Protein AF-0000000082935914 (afdb_homodimer)

InterPro domains:
  IPR006015 Universal stress protein A family [PR01438] (4-22)
  IPR006015 Universal stress protein A family [PR01438] (101-113)
  IPR006015 Universal stress protein A family [PR01438] (119-141)
  IPR006016 UspA [PF00582] (6-141)
  IPR014729 Rossmann-like alpha/beta/alpha sandwich fold [G3DSA:3.40.50.620] (1-141)

Radius of gyration: 20.82 Å; Cα contacts (8 Å, |Δi|>4): 509; chains: 2; bounding box: 41×74×38 Å

Nearest PDB structures (foldseek):
  3s3t-assembly1_A  TM=9.034E-01  e=1.209E-12  Lactiplantibacillus plantarum
  1mjh-assembly1_B  TM=8.864E-01  e=4.187E-12  Methanocaldococcus jannaschii
  1mjh-assembly1_A  TM=9.252E-01  e=1.884E-11  Methanocaldococcus jannaschii
  4wny-assembly1_A-2  TM=8.099E-01  e=8.246E-09  Burkholderia pseudomallei 1710b
  3idf-assembly1_B  TM=8.193E-01  e=1.204E-07  Wolinella succinogenes

Structure (mmCIF, N/CA/C/O backbone):
data_AF-0000000082935914-model_v1
#
loop_
_entity.id
_entity.type
_entity.pdbx_description
1 polymer 'Universal stress protein'
#
loop_
_atom_site.group_PDB
_atom_site.id
_atom_site.type_symbol
_atom_site.label_atom_id
_atom_site.label_alt_id
_atom_site.label_comp_id
_atom_site.label_asym_id
_atom_site.label_entity_id
_atom_site.label_seq_id
_atom_site.pdbx_PDB_ins_code
_atom_site.Cartn_x
_atom_site.Cartn_y
_atom_site.Cartn_z
_atom_site.occupancy
_atom_site.B_iso_or_equiv
_atom_site.auth_seq_id
_atom_site.auth_comp_id
_atom_site.auth_asym_id
_atom_site.auth_atom_id
_atom_site.pdbx_PDB_model_num
ATOM 1 N N . MET A 1 1 ? -11.203 9.64 -7.653 1 48.97 1 MET A N 1
ATOM 2 C CA . MET A 1 1 ? -10.568 8.329 -7.745 1 48.97 1 MET A CA 1
ATOM 3 C C . MET A 1 1 ? -11.595 7.214 -7.578 1 48.97 1 MET A C 1
ATOM 5 O O . MET A 1 1 ? -12.537 7.344 -6.794 1 48.97 1 MET A O 1
ATOM 9 N N . GLU A 1 2 ? -11.653 6.439 -8.636 1 62.01 2 GLU A N 1
ATOM 10 C CA . GLU A 1 2 ? -12.646 5.369 -8.646 1 62.01 2 GLU A CA 1
ATOM 11 C C . GLU A 1 2 ? -12.293 4.278 -7.64 1 62.01 2 GLU A C 1
ATOM 13 O O . GLU A 1 2 ? -11.135 4.151 -7.234 1 62.01 2 GLU A O 1
ATOM 18 N N . LYS A 1 3 ? -13.169 3.705 -6.924 1 70.26 3 LYS A N 1
ATOM 19 C CA . LYS A 1 3 ? -13.052 2.53 -6.067 1 70.26 3 LYS A CA 1
ATOM 20 C C . LYS A 1 3 ? -12.232 1.435 -6.743 1 70.26 3 LYS A C 1
ATOM 22 O O . LYS A 1 3 ? -12.318 1.248 -7.958 1 70.26 3 LYS A O 1
ATOM 27 N N . PRO A 1 4 ? -11.268 0.867 -5.908 1 72.62 4 PRO A N 1
ATOM 28 C CA . PRO A 1 4 ? -10.6 -0.267 -6.549 1 72.62 4 PRO A CA 1
ATOM 29 C C . PRO A 1 4 ? -11.582 -1.245 -7.19 1 72.62 4 PRO A C 1
ATOM 31 O O . PRO A 1 4 ? -12.53 -1.691 -6.537 1 72.62 4 PRO A O 1
ATOM 34 N N . SER A 1 5 ? -11.438 -1.474 -8.425 1 88.74 5 SER A N 1
ATOM 35 C CA . SER A 1 5 ? -12.374 -2.31 -9.17 1 88.74 5 SER A CA 1
ATOM 36 C C . SER A 1 5 ? -11.714 -3.608 -9.626 1 88.74 5 SER A C 1
ATOM 38 O O . SER A 1 5 ? -12.4 -4.593 -9.907 1 88.74 5 SER A O 1
ATOM 40 N N . LYS A 1 6 ? -10.455 -3.695 -9.722 1 96.73 6 LYS A N 1
ATOM 41 C CA . LYS A 1 6 ? -9.714 -4.895 -10.099 1 96.73 6 LYS A CA 1
ATOM 42 C C . LYS A 1 6 ? -8.431 -5.028 -9.284 1 96.73 6 LYS A C 1
ATOM 44 O O . LYS A 1 6 ? -7.503 -4.234 -9.444 1 96.73 6 LYS A O 1
ATOM 49 N N . ILE A 1 7 ? -8.347 -6.05 -8.458 1 97.48 7 ILE A N 1
ATOM 50 C CA . ILE A 1 7 ? -7.275 -6.204 -7.481 1 97.48 7 ILE A CA 1
ATOM 51 C C . ILE A 1 7 ? -6.481 -7.473 -7.782 1 97.48 7 ILE A C 1
ATOM 53 O O . ILE A 1 7 ? -7.061 -8.525 -8.06 1 97.48 7 ILE A O 1
ATOM 57 N N . LEU A 1 8 ? -5.19 -7.351 -7.807 1 98.47 8 LEU A N 1
ATOM 58 C CA . LEU A 1 8 ? -4.286 -8.483 -7.98 1 98.47 8 LEU A CA 1
ATOM 59 C C . LEU A 1 8 ? -3.531 -8.778 -6.689 1 98.47 8 LEU A C 1
ATOM 61 O O . LEU A 1 8 ? -2.926 -7.88 -6.099 1 98.47 8 LEU A O 1
ATOM 65 N N . VAL A 1 9 ? -3.53 -9.986 -6.285 1 98.11 9 VAL A N 1
ATOM 66 C CA . VAL A 1 9 ? -2.774 -10.418 -5.114 1 98.11 9 VAL A CA 1
ATOM 67 C C . VAL A 1 9 ? -1.728 -11.452 -5.527 1 98.11 9 VAL A C 1
ATOM 69 O O . VAL A 1 9 ? -2.029 -12.382 -6.278 1 98.11 9 VAL A O 1
ATOM 72 N N . ALA A 1 10 ? -0.525 -11.217 -5.052 1 97.09 10 ALA A N 1
ATOM 73 C CA . ALA A 1 10 ? 0.515 -12.232 -5.198 1 97.09 10 ALA A CA 1
ATOM 74 C C . ALA A 1 10 ? 0.523 -13.185 -4.007 1 97.09 10 ALA A C 1
ATOM 76 O O . ALA A 1 10 ? 0.578 -12.749 -2.855 1 97.09 10 ALA A O 1
ATOM 77 N N . TYR A 1 11 ? 0.429 -14.444 -4.291 1 95.68 11 TYR A N 1
ATOM 78 C CA . TYR A 1 11 ? 0.278 -15.46 -3.256 1 95.68 11 TYR A CA 1
ATOM 79 C C . TYR A 1 11 ? 1.339 -16.545 -3.397 1 95.68 11 TYR A C 1
ATOM 81 O O . TYR A 1 11 ? 1.487 -17.141 -4.467 1 95.68 11 TYR A O 1
ATOM 89 N N . ASP A 1 12 ? 2.064 -16.829 -2.326 1 91.42 12 ASP A N 1
ATOM 90 C CA . ASP A 1 12 ? 3.104 -17.85 -2.405 1 91.42 12 ASP A CA 1
ATOM 91 C C . ASP A 1 12 ? 2.952 -18.878 -1.286 1 91.42 12 ASP A C 1
ATOM 93 O O . ASP A 1 12 ? 3.862 -19.67 -1.036 1 91.42 12 ASP A O 1
ATOM 97 N N . GLY A 1 13 ? 1.845 -18.789 -0.528 1 92 13 GLY A N 1
ATOM 98 C CA . GLY A 1 13 ? 1.584 -19.751 0.532 1 92 13 GLY A CA 1
ATOM 99 C C . GLY A 1 13 ? 2.143 -19.323 1.876 1 92 13 GLY A C 1
ATOM 100 O O . GLY A 1 13 ? 1.888 -19.97 2.894 1 92 13 GLY A O 1
ATOM 101 N N . SER A 1 14 ? 2.984 -18.266 1.914 1 91.39 14 SER A N 1
ATOM 102 C CA . SER A 1 14 ? 3.519 -17.759 3.174 1 91.39 14 SER A CA 1
ATOM 103 C C . SER A 1 14 ? 2.426 -17.111 4.017 1 91.39 14 SER A C 1
ATOM 105 O O . SER A 1 14 ? 1.349 -16.793 3.509 1 91.39 14 SER A O 1
ATOM 107 N N . GLU A 1 15 ? 2.657 -16.901 5.256 1 92.26 15 GLU A N 1
ATOM 108 C CA . GLU A 1 15 ? 1.711 -16.273 6.173 1 92.26 15 GLU A CA 1
ATOM 109 C C . GLU A 1 15 ? 1.358 -14.859 5.719 1 92.26 15 GLU A C 1
ATOM 111 O O . GLU A 1 15 ? 0.194 -14.456 5.776 1 92.26 15 GLU A O 1
ATOM 116 N N . LEU A 1 16 ? 2.327 -14.16 5.223 1 94.15 16 LEU A N 1
ATOM 117 C CA . LEU A 1 16 ? 2.069 -12.781 4.823 1 94.15 16 LEU A CA 1
ATOM 118 C C . LEU A 1 16 ? 1.289 -12.732 3.513 1 94.15 16 LEU A C 1
ATOM 120 O O . LEU A 1 16 ? 0.495 -11.815 3.293 1 94.15 16 LEU A O 1
ATOM 124 N N . SER A 1 17 ? 1.534 -13.721 2.619 1 95.01 17 SER A N 1
ATOM 125 C CA . SER A 1 17 ? 0.719 -13.747 1.409 1 95.01 17 SER A CA 1
ATOM 126 C C . SER A 1 17 ? -0.723 -14.13 1.721 1 95.01 17 SER A C 1
ATOM 128 O O . SER A 1 17 ? -1.652 -13.662 1.059 1 95.01 17 SER A O 1
ATOM 130 N N . LYS A 1 18 ? -0.903 -14.959 2.769 1 95.08 18 LYS A N 1
ATOM 131 C CA . LYS A 1 18 ? -2.253 -15.282 3.222 1 95.08 18 LYS A CA 1
ATOM 132 C C . LYS A 1 18 ? -2.958 -14.048 3.776 1 95.08 18 LYS A C 1
ATOM 134 O O . LYS A 1 18 ? -4.125 -13.801 3.465 1 95.08 18 LYS A O 1
ATOM 139 N N . LYS A 1 19 ? -2.262 -13.315 4.559 1 94.92 19 LYS A N 1
ATOM 140 C CA . LYS A 1 19 ? -2.808 -12.066 5.081 1 94.92 19 LYS A CA 1
ATOM 141 C C . LYS A 1 19 ? -3.144 -11.097 3.951 1 94.92 19 LYS A C 1
ATOM 143 O O . LYS A 1 19 ? -4.159 -10.4 4.005 1 94.92 19 LYS A O 1
ATOM 148 N N . ALA A 1 20 ? -2.266 -11.059 2.954 1 96.39 20 ALA A N 1
ATOM 149 C CA . ALA A 1 20 ? -2.499 -10.204 1.793 1 96.39 20 ALA A CA 1
ATOM 150 C C . ALA A 1 20 ? -3.785 -10.598 1.072 1 96.39 20 ALA A C 1
ATOM 152 O O . ALA A 1 20 ? -4.577 -9.735 0.686 1 96.39 20 ALA A O 1
ATOM 153 N N . LEU A 1 21 ? -3.988 -11.851 0.911 1 96.47 21 LEU A N 1
ATOM 154 C CA . LEU A 1 21 ? -5.203 -12.334 0.263 1 96.47 21 LEU A CA 1
ATOM 155 C C . LEU A 1 21 ? -6.436 -11.986 1.091 1 96.47 21 LEU A C 1
ATOM 157 O O . LEU A 1 21 ? -7.458 -11.566 0.543 1 96.47 21 LEU A O 1
ATOM 161 N N . GLU A 1 22 ? -6.34 -12.137 2.358 1 94.55 22 GLU A N 1
ATOM 162 C CA . GLU A 1 22 ? -7.454 -11.77 3.228 1 94.55 22 GLU A CA 1
ATOM 163 C C . GLU A 1 22 ? -7.781 -10.284 3.11 1 94.55 22 GLU A C 1
ATOM 165 O O . GLU A 1 22 ? -8.952 -9.903 3.057 1 94.55 22 GLU A O 1
ATOM 170 N N . TYR A 1 23 ? -6.78 -9.485 3.061 1 92.88 23 TYR A N 1
ATOM 171 C CA . TYR A 1 23 ? -6.984 -8.05 2.898 1 92.88 23 TYR A CA 1
ATOM 172 C C . TYR A 1 23 ? -7.66 -7.743 1.568 1 92.88 23 TYR A C 1
ATOM 174 O O . TYR A 1 23 ? -8.578 -6.922 1.506 1 92.88 23 TYR A O 1
ATOM 182 N N . ALA A 1 24 ? -7.179 -8.381 0.538 1 94.49 24 ALA A N 1
ATOM 183 C CA . ALA A 1 24 ? -7.745 -8.173 -0.792 1 94.49 24 ALA A CA 1
ATOM 184 C C . ALA A 1 24 ? -9.219 -8.565 -0.828 1 94.49 24 ALA A C 1
ATOM 186 O O . ALA A 1 24 ? -10.033 -7.889 -1.462 1 94.49 24 ALA A O 1
ATOM 187 N N . LYS A 1 25 ? -9.55 -9.647 -0.14 1 93.38 25 LYS A N 1
ATOM 188 C CA . LYS A 1 25 ? -10.943 -10.072 -0.044 1 93.38 25 LYS A CA 1
ATOM 189 C C . LYS A 1 25 ? -11.809 -8.984 0.583 1 93.38 25 LYS A C 1
ATOM 191 O O . LYS A 1 25 ? -12.934 -8.745 0.14 1 93.38 25 LYS A O 1
ATOM 196 N N . PHE A 1 26 ? -11.31 -8.404 1.548 1 88.05 26 PHE A N 1
ATOM 197 C CA . PHE A 1 26 ? -12.017 -7.308 2.199 1 88.05 26 PHE A CA 1
ATOM 198 C C . PHE A 1 26 ? -12.222 -6.146 1.235 1 88.05 26 PHE A C 1
ATOM 200 O O . PHE A 1 26 ? -13.317 -5.584 1.156 1 88.05 26 PHE A O 1
ATOM 207 N N . LEU A 1 27 ? -11.208 -5.795 0.482 1 89.9 27 LEU A N 1
ATOM 208 C CA . LEU A 1 27 ? -11.258 -4.651 -0.422 1 89.9 27 LEU A CA 1
ATOM 209 C C . LEU A 1 27 ? -12.345 -4.837 -1.474 1 89.9 27 LEU A C 1
ATOM 211 O O . LEU A 1 27 ? -12.976 -3.866 -1.899 1 89.9 27 LEU A O 1
ATOM 215 N N . VAL A 1 28 ? -12.631 -6.041 -1.812 1 91.05 28 VAL A N 1
ATOM 216 C CA . VAL A 1 28 ? -13.574 -6.26 -2.904 1 91.05 28 VAL A CA 1
ATOM 217 C C . VAL A 1 28 ? -14.965 -6.538 -2.338 1 91.05 28 VAL A C 1
ATOM 219 O O . VAL A 1 28 ? -15.963 -6.455 -3.059 1 91.05 28 VAL A O 1
ATOM 222 N N . SER A 1 29 ? -15.044 -6.925 -1.091 1 85.42 29 SER A N 1
ATOM 223 C CA . SER A 1 29 ? -16.272 -7.45 -0.503 1 85.42 29 SER A CA 1
ATOM 224 C C . SER A 1 29 ? -17.413 -6.444 -0.616 1 85.42 29 SER A C 1
ATOM 226 O O . SER A 1 29 ? -18.578 -6.829 -0.731 1 85.42 29 SER A O 1
ATOM 228 N N . ASP A 1 30 ? -17.164 -5.208 -0.626 1 76.91 30 ASP A N 1
ATOM 229 C CA . ASP A 1 30 ? -18.256 -4.24 -0.587 1 76.91 30 ASP A CA 1
ATOM 230 C C . ASP A 1 30 ? -18.538 -3.674 -1.977 1 76.91 30 ASP A C 1
ATOM 232 O O . ASP A 1 30 ? -19.374 -2.781 -2.131 1 76.91 30 ASP A O 1
ATOM 236 N N . HIS A 1 31 ? -17.787 -4.109 -2.896 1 83.85 31 HIS A N 1
ATOM 237 C CA . HIS A 1 31 ? -17.995 -3.71 -4.284 1 83.85 31 HIS A CA 1
ATOM 238 C C . HIS A 1 31 ? -18.275 -4.92 -5.169 1 83.85 31 HIS A C 1
ATOM 240 O O . HIS A 1 31 ? -17.346 -5.544 -5.685 1 83.85 31 HIS A O 1
ATOM 246 N N . GLU A 1 32 ? -19.449 -5.166 -5.431 1 82.51 32 GLU A N 1
ATOM 247 C CA . GLU A 1 32 ? -19.912 -6.397 -6.065 1 82.51 32 GLU A CA 1
ATOM 248 C C . GLU A 1 32 ? -19.264 -6.593 -7.432 1 82.51 32 GLU A C 1
ATOM 250 O O . GLU A 1 32 ? -19.048 -7.726 -7.867 1 82.51 32 GLU A O 1
ATOM 255 N N . GLN A 1 33 ? -18.966 -5.515 -8.045 1 90.17 33 GLN A N 1
ATOM 256 C CA . GLN A 1 33 ? -18.455 -5.649 -9.405 1 90.17 33 GLN A CA 1
ATOM 257 C C . GLN A 1 33 ? -16.93 -5.699 -9.417 1 90.17 33 GLN A C 1
ATOM 259 O O . GLN A 1 33 ? -16.319 -5.893 -10.47 1 90.17 33 GLN A O 1
ATOM 264 N N . ALA A 1 34 ? -16.369 -5.593 -8.267 1 93.64 34 ALA A N 1
ATOM 265 C CA . ALA A 1 34 ? -14.911 -5.641 -8.201 1 93.64 34 ALA A CA 1
ATOM 266 C C . ALA A 1 34 ? -14.396 -7.05 -8.479 1 93.64 34 ALA A C 1
ATOM 268 O O . ALA A 1 34 ? -15.061 -8.037 -8.155 1 93.64 34 ALA A O 1
ATOM 269 N N . GLU A 1 35 ? -13.244 -7.11 -9.139 1 97.17 35 GLU A N 1
ATOM 270 C CA . GLU A 1 35 ? -12.621 -8.38 -9.5 1 97.17 35 GLU A CA 1
ATOM 271 C C . GLU A 1 35 ? -11.38 -8.646 -8.653 1 97.17 35 GLU A C 1
ATOM 273 O O . GLU A 1 35 ? -10.612 -7.727 -8.361 1 97.17 35 GLU A O 1
ATOM 278 N N . LEU A 1 36 ? -11.238 -9.901 -8.341 1 97.22 36 LEU A N 1
ATOM 279 C CA . LEU A 1 36 ? -10.07 -10.326 -7.578 1 97.22 36 LEU A CA 1
ATOM 280 C C . LEU A 1 36 ? -9.255 -11.353 -8.358 1 97.22 36 LEU A C 1
ATOM 282 O O . LEU A 1 36 ? -9.759 -12.428 -8.691 1 97.22 36 LEU A O 1
ATOM 286 N N . GLU A 1 37 ? -8.027 -10.948 -8.666 1 97.66 37 GLU A N 1
ATOM 287 C CA . GLU A 1 37 ? -7.055 -11.82 -9.318 1 97.66 37 GLU A CA 1
ATOM 288 C C . GLU A 1 37 ? -6.002 -12.311 -8.328 1 97.66 37 GLU A C 1
ATOM 290 O O . GLU A 1 37 ? -5.458 -11.523 -7.551 1 97.66 37 GLU A O 1
ATOM 295 N N . VAL A 1 38 ? -5.756 -13.614 -8.369 1 97.88 38 VAL A N 1
ATOM 296 C CA . VAL A 1 38 ? -4.69 -14.175 -7.545 1 97.88 38 VAL A CA 1
ATOM 297 C C . VAL A 1 38 ? -3.622 -14.801 -8.439 1 97.88 38 VAL A C 1
ATOM 299 O O . VAL A 1 38 ? -3.938 -15.559 -9.358 1 97.88 38 VAL A O 1
ATOM 302 N N . VAL A 1 39 ? -2.346 -14.448 -8.171 1 96.8 39 VAL A N 1
ATOM 303 C CA . VAL A 1 39 ? -1.284 -15.006 -9.002 1 96.8 39 VAL A CA 1
ATOM 304 C C . VAL A 1 39 ? -0.238 -15.682 -8.119 1 96.8 39 VAL A C 1
ATOM 306 O O . VAL A 1 39 ? 0.11 -15.168 -7.054 1 96.8 39 VAL A O 1
ATOM 309 N N . THR A 1 40 ? 0.17 -16.789 -8.508 1 94.65 40 THR A N 1
ATOM 310 C CA . THR A 1 40 ? 1.334 -17.489 -7.976 1 94.65 40 THR A CA 1
ATOM 311 C C . THR A 1 40 ? 2.396 -17.672 -9.056 1 94.65 40 THR A C 1
ATOM 313 O O . THR A 1 40 ? 2.083 -18.062 -10.183 1 94.65 40 THR A O 1
ATOM 316 N N . VAL A 1 41 ? 3.65 -17.326 -8.695 1 91.73 41 VAL A N 1
ATOM 317 C CA . VAL A 1 41 ? 4.735 -17.405 -9.668 1 91.73 41 VAL A CA 1
ATOM 318 C C . VAL A 1 41 ? 5.771 -18.427 -9.205 1 91.73 41 VAL A C 1
ATOM 320 O O . VAL A 1 41 ? 6.266 -18.352 -8.078 1 91.73 41 VAL A O 1
ATOM 323 N N . MET A 1 42 ? 6.063 -19.356 -9.973 1 86.07 42 MET A N 1
ATOM 324 C CA . MET A 1 42 ? 7.086 -20.363 -9.704 1 86.07 42 MET A CA 1
ATOM 325 C C . MET A 1 42 ? 8.397 -20.005 -10.394 1 86.07 42 MET A C 1
ATOM 327 O O . MET A 1 42 ? 8.405 -19.643 -11.572 1 86.07 42 MET A O 1
ATOM 331 N N . MET A 1 43 ? 9.458 -19.886 -9.534 1 76.99 43 MET A N 1
ATOM 332 C CA . MET A 1 43 ? 10.774 -19.614 -10.104 1 76.99 43 MET A CA 1
ATOM 333 C C . MET A 1 43 ? 11.467 -20.91 -10.514 1 76.99 43 MET A C 1
ATOM 335 O O . MET A 1 43 ? 11.526 -21.861 -9.732 1 76.99 43 MET A O 1
ATOM 339 N N . TYR A 1 44 ? 11.532 -21.284 -11.808 1 64.24 44 TYR A N 1
ATOM 340 C CA . TYR A 1 44 ? 12.268 -22.487 -12.179 1 64.24 44 TYR A CA 1
ATOM 341 C C . TYR A 1 44 ? 13.772 -22.253 -12.099 1 64.24 44 TYR A C 1
ATOM 343 O O . TYR A 1 44 ? 14.296 -21.326 -12.721 1 64.24 44 TYR A O 1
ATOM 351 N N . LEU A 1 45 ? 14.376 -22.589 -10.973 1 55.12 45 LEU A N 1
ATOM 352 C CA . LEU A 1 45 ? 15.834 -22.627 -11.016 1 55.12 45 LEU A CA 1
ATOM 353 C C . LEU A 1 45 ? 16.321 -23.599 -12.085 1 55.12 45 LEU A C 1
ATOM 355 O O . LEU A 1 45 ? 15.716 -24.653 -12.294 1 55.12 45 LEU A O 1
ATOM 359 N N . GLY A 1 46 ? 16.871 -23.166 -13.152 1 52.76 46 GLY A N 1
ATOM 360 C CA . GLY A 1 46 ? 17.562 -23.913 -14.191 1 52.76 46 GLY A CA 1
ATOM 361 C C . GLY A 1 46 ? 18.09 -25.252 -13.712 1 52.76 46 GLY A C 1
ATOM 362 O O . GLY A 1 46 ? 19.062 -25.308 -12.957 1 52.76 46 GLY A O 1
ATOM 363 N N . ALA A 1 47 ? 17.263 -26.188 -13.41 1 50.81 47 ALA A N 1
ATOM 364 C CA . ALA A 1 47 ? 17.904 -27.483 -13.198 1 50.81 47 ALA A CA 1
ATOM 365 C C . ALA A 1 47 ? 18.776 -27.865 -14.391 1 50.81 47 ALA A C 1
ATOM 367 O O . ALA A 1 47 ? 18.323 -27.824 -15.538 1 50.81 47 ALA A O 1
ATOM 368 N N . TYR A 1 48 ? 20.058 -27.678 -14.287 1 52.24 48 TYR A N 1
ATOM 369 C CA . TYR A 1 48 ? 21.06 -28.023 -15.289 1 52.24 48 TYR A CA 1
ATOM 370 C C . TYR A 1 48 ? 20.827 -29.428 -15.832 1 52.24 48 TYR A C 1
ATOM 372 O O . TYR A 1 48 ? 21.148 -29.714 -16.988 1 52.24 48 TYR A O 1
ATOM 380 N N . ASP A 1 49 ? 20.744 -30.578 -14.95 1 54.65 49 ASP A N 1
ATOM 381 C CA . ASP A 1 49 ? 20.804 -31.9 -15.565 1 54.65 49 ASP A CA 1
ATOM 382 C C . ASP A 1 49 ? 19.409 -32.506 -15.701 1 54.65 49 ASP A C 1
ATOM 384 O O . ASP A 1 49 ? 18.493 -32.143 -14.96 1 54.65 49 ASP A O 1
ATOM 388 N N . ALA A 1 50 ? 19.087 -33.251 -16.788 1 54.04 50 ALA A N 1
ATOM 389 C CA . ALA A 1 50 ? 17.852 -33.833 -17.306 1 54.04 50 ALA A CA 1
ATOM 390 C C . ALA A 1 50 ? 17.059 -34.516 -16.196 1 54.04 50 ALA A C 1
ATOM 392 O O . ALA A 1 50 ? 15.828 -34.436 -16.164 1 54.04 50 ALA A O 1
ATOM 393 N N . TYR A 1 51 ? 17.644 -35.399 -15.558 1 53.63 51 TYR A N 1
ATOM 394 C CA . TYR A 1 51 ? 17.009 -36.188 -14.508 1 53.63 51 TYR A CA 1
ATOM 395 C C . TYR A 1 51 ? 16.482 -35.29 -13.395 1 53.63 51 TYR A C 1
ATOM 397 O O . TYR A 1 51 ? 15.375 -35.498 -12.893 1 53.63 51 TYR A O 1
ATOM 405 N N . SER A 1 52 ? 17.219 -34.244 -13.093 1 58.92 52 SER A N 1
ATOM 406 C CA . SER A 1 52 ? 16.922 -33.313 -12.009 1 58.92 52 SER A CA 1
ATOM 407 C C . SER A 1 52 ? 15.745 -32.41 -12.364 1 58.92 52 SER A C 1
ATOM 409 O O . SER A 1 52 ? 14.967 -32.023 -11.489 1 58.92 52 SER A O 1
ATOM 411 N N . PHE A 1 53 ? 15.481 -32.558 -13.622 1 58.35 53 PHE A N 1
ATOM 412 C CA . PHE A 1 53 ? 14.43 -31.69 -14.14 1 58.35 53 PHE A CA 1
ATOM 413 C C . PHE A 1 53 ? 13.057 -32.319 -13.931 1 58.35 53 PHE A C 1
ATOM 415 O O . PHE A 1 53 ? 12.108 -31.635 -13.543 1 58.35 53 PHE A O 1
ATOM 422 N N . LYS A 1 54 ? 13.017 -33.686 -14.192 1 61.97 54 LYS A N 1
ATOM 423 C CA . LYS A 1 54 ? 11.715 -34.34 -14.088 1 61.97 54 LYS A CA 1
ATOM 424 C C . LYS A 1 54 ? 11.217 -34.348 -12.646 1 61.97 54 LYS A C 1
ATOM 426 O O . LYS A 1 54 ? 10.036 -34.107 -12.391 1 61.97 54 LYS A O 1
ATOM 431 N N . GLU A 1 55 ? 12.097 -34.757 -11.715 1 62.31 55 GLU A N 1
ATOM 432 C CA . GLU A 1 55 ? 11.717 -34.789 -10.306 1 62.31 55 GLU A CA 1
ATOM 433 C C . GLU A 1 55 ? 11.381 -33.391 -9.793 1 62.31 55 GLU A C 1
ATOM 435 O O . GLU A 1 55 ? 10.458 -33.223 -8.993 1 62.31 55 GLU A O 1
ATOM 440 N N . LEU A 1 56 ? 12.062 -32.483 -10.297 1 61.9 56 LEU A N 1
ATOM 441 C CA . LEU A 1 56 ? 11.822 -31.102 -9.894 1 61.9 56 LEU A CA 1
ATOM 442 C C . LEU A 1 56 ? 10.485 -30.603 -10.432 1 61.9 56 LEU A C 1
ATOM 444 O O . LEU A 1 56 ? 9.75 -29.905 -9.73 1 61.9 56 LEU A O 1
ATOM 448 N N . ARG A 1 57 ? 10.271 -31.102 -11.563 1 63.35 57 ARG A N 1
ATOM 449 C CA . ARG A 1 57 ? 9.013 -30.676 -12.168 1 63.35 57 ARG A CA 1
ATOM 450 C C . ARG A 1 57 ? 7.82 -31.236 -11.402 1 63.35 57 ARG A C 1
ATOM 452 O O . ARG A 1 57 ? 6.817 -30.545 -11.213 1 63.35 57 ARG A O 1
ATOM 459 N N . LYS A 1 58 ? 8 -32.564 -11.118 1 66.23 58 LYS A N 1
ATOM 460 C CA . LYS A 1 58 ? 6.899 -33.182 -10.386 1 66.23 58 LYS A CA 1
ATOM 461 C C . LYS A 1 58 ? 6.683 -32.499 -9.038 1 66.23 58 LYS A C 1
ATOM 463 O O . LYS A 1 58 ? 5.543 -32.281 -8.623 1 66.23 58 LYS A O 1
ATOM 468 N N . THR A 1 59 ? 7.742 -32.236 -8.34 1 66.67 59 THR A N 1
ATOM 469 C CA . THR A 1 59 ? 7.655 -31.57 -7.045 1 66.67 59 THR A CA 1
ATOM 470 C C . THR A 1 59 ? 7.068 -30.17 -7.194 1 66.67 59 THR A C 1
ATOM 472 O O . THR A 1 59 ? 6.206 -29.766 -6.412 1 66.67 59 THR A O 1
ATOM 475 N N . VAL A 1 60 ? 7.452 -29.629 -8.224 1 67.51 60 VAL A N 1
ATOM 476 C CA . VAL A 1 60 ? 6.975 -28.276 -8.495 1 67.51 60 VAL A CA 1
ATOM 477 C C . VAL A 1 60 ? 5.488 -28.312 -8.841 1 67.51 60 VAL A C 1
ATOM 479 O O . VAL A 1 60 ? 4.715 -27.474 -8.371 1 67.51 60 VAL A O 1
ATOM 482 N N . GLU A 1 61 ? 5.187 -29.323 -9.557 1 70.16 61 GLU A N 1
ATOM 483 C CA . GLU A 1 61 ? 3.788 -29.454 -9.955 1 70.16 61 GLU A CA 1
ATOM 484 C C . GLU A 1 61 ? 2.895 -29.73 -8.749 1 70.16 61 GLU A C 1
ATOM 486 O O . GLU A 1 61 ? 1.794 -29.184 -8.647 1 70.16 61 GLU A O 1
ATOM 491 N N . SER A 1 62 ? 3.44 -30.656 -7.988 1 75.53 62 SER A N 1
ATOM 492 C CA . SER A 1 62 ? 2.656 -30.984 -6.802 1 75.53 62 SER A CA 1
ATOM 493 C C . SER A 1 62 ? 2.511 -29.775 -5.884 1 75.53 62 SER A C 1
ATOM 495 O O . SER A 1 62 ? 1.425 -29.512 -5.363 1 75.53 62 SER A O 1
ATOM 497 N N . GLU A 1 63 ? 3.511 -29.069 -5.672 1 76.39 63 GLU A N 1
ATOM 498 C CA . GLU A 1 63 ? 3.479 -27.892 -4.809 1 76.39 63 GLU A CA 1
ATOM 499 C C . GLU A 1 63 ? 2.573 -26.809 -5.387 1 76.39 63 GLU A C 1
ATOM 501 O O . GLU A 1 63 ? 1.821 -26.164 -4.653 1 76.39 63 GLU A O 1
ATOM 506 N N . THR A 1 64 ? 2.644 -26.797 -6.594 1 75.62 64 THR A N 1
ATOM 507 C CA . THR A 1 64 ? 1.827 -25.805 -7.284 1 75.62 64 THR A CA 1
ATOM 508 C C . THR A 1 64 ? 0.345 -26.148 -7.168 1 75.62 64 THR A C 1
ATOM 510 O O . THR A 1 64 ? -0.482 -25.271 -6.913 1 75.62 64 THR A O 1
ATOM 513 N N . SER A 1 65 ? 0.132 -27.429 -7.349 1 81.64 65 SER A N 1
ATOM 514 C CA . SER A 1 65 ? -1.258 -27.866 -7.264 1 81.64 65 SER A CA 1
ATOM 515 C C . SER A 1 65 ? -1.834 -27.61 -5.876 1 81.64 65 SER A C 1
ATOM 517 O O . SER A 1 65 ? -2.986 -27.192 -5.743 1 81.64 65 SER A O 1
ATOM 519 N N . LEU A 1 66 ? -1.056 -27.833 -4.901 1 86.45 66 LEU A N 1
ATOM 520 C CA . LEU A 1 66 ? -1.497 -27.614 -3.528 1 86.45 66 LEU A CA 1
ATOM 521 C C . LEU A 1 66 ? -1.77 -26.135 -3.275 1 86.45 66 LEU A C 1
ATOM 523 O O . LEU A 1 66 ? -2.751 -25.785 -2.614 1 86.45 66 LEU A O 1
ATOM 527 N N . LEU A 1 67 ? -0.98 -25.308 -3.81 1 88.46 67 LEU A N 1
ATOM 528 C CA . LEU A 1 67 ? -1.146 -23.87 -3.63 1 88.46 67 LEU A CA 1
ATOM 529 C C . LEU A 1 67 ? -2.413 -23.379 -4.323 1 88.46 67 LEU A C 1
ATOM 531 O O . LEU A 1 67 ? -3.151 -22.56 -3.77 1 88.46 67 LEU A O 1
ATOM 535 N N . VAL A 1 68 ? -2.638 -23.893 -5.42 1 87.67 68 VAL A N 1
ATOM 536 C CA . VAL A 1 68 ? -3.814 -23.506 -6.193 1 87.67 68 VAL A CA 1
ATOM 537 C C . VAL A 1 68 ? -5.081 -23.927 -5.452 1 87.67 68 VAL A C 1
ATOM 539 O O . VAL A 1 68 ? -6.039 -23.156 -5.361 1 87.67 68 VAL A O 1
ATOM 542 N N . GLU A 1 69 ? -5.069 -25.131 -4.962 1 91.15 69 GLU A N 1
ATOM 543 C CA . GLU A 1 69 ? -6.23 -25.619 -4.225 1 91.15 69 GLU A CA 1
ATOM 544 C C . GLU A 1 69 ? -6.47 -24.793 -2.964 1 91.15 69 GLU A C 1
ATOM 546 O O . GLU A 1 69 ? -7.616 -24.497 -2.618 1 91.15 69 GLU A O 1
ATOM 551 N N . GLU A 1 70 ? -5.43 -24.49 -2.337 1 94.59 70 GLU A N 1
ATOM 552 C CA . GLU A 1 70 ? -5.528 -23.647 -1.149 1 94.59 70 GLU A CA 1
ATOM 553 C C . GLU A 1 70 ? -6.176 -22.305 -1.477 1 94.59 70 GLU A C 1
ATOM 555 O O . GLU A 1 70 ? -7.079 -21.856 -0.769 1 94.59 70 GLU A O 1
ATOM 560 N N . VAL A 1 71 ? -5.752 -21.682 -2.542 1 95.23 71 VAL A N 1
ATOM 561 C CA . VAL A 1 71 ? -6.277 -20.385 -2.955 1 95.23 71 VAL A CA 1
ATOM 562 C C . VAL A 1 71 ? -7.755 -20.516 -3.316 1 95.23 71 VAL A C 1
ATOM 564 O O . VAL A 1 71 ? -8.574 -19.682 -2.922 1 95.23 71 VAL A O 1
ATOM 567 N N . LYS A 1 72 ? -8.076 -21.555 -4.04 1 94.47 72 LYS A N 1
ATOM 568 C CA . LYS A 1 72 ? -9.466 -21.773 -4.429 1 94.47 72 LYS A CA 1
ATOM 569 C C . LYS A 1 72 ? -10.364 -21.913 -3.204 1 94.47 72 LYS A C 1
ATOM 571 O O . LYS A 1 72 ? -11.466 -21.36 -3.169 1 94.47 72 LYS A O 1
ATOM 576 N N . ASP A 1 73 ? -9.874 -22.627 -2.277 1 95.29 73 ASP A N 1
ATOM 577 C CA . ASP A 1 73 ? -10.622 -22.796 -1.034 1 95.29 73 ASP A CA 1
ATOM 578 C C . ASP A 1 73 ? -10.83 -21.455 -0.333 1 95.29 73 ASP A C 1
ATOM 580 O O . ASP A 1 73 ? -11.93 -21.161 0.14 1 95.29 73 ASP A O 1
ATOM 584 N N . MET A 1 74 ? -9.83 -20.676 -0.313 1 95.03 74 MET A N 1
ATOM 585 C CA . MET A 1 74 ? -9.893 -19.378 0.354 1 95.03 74 MET A CA 1
ATOM 586 C C . MET A 1 74 ? -10.849 -18.439 -0.373 1 95.03 74 MET A C 1
ATOM 588 O O . MET A 1 74 ? -11.432 -17.543 0.241 1 95.03 74 MET A O 1
ATOM 592 N N . LEU A 1 75 ? -11.009 -18.66 -1.672 1 96.05 75 LEU A N 1
ATOM 593 C CA . LEU A 1 75 ? -11.828 -17.764 -2.483 1 96.05 75 LEU A CA 1
ATOM 594 C C . LEU A 1 75 ? -13.267 -18.261 -2.556 1 96.05 75 LEU A C 1
ATOM 596 O O . LEU A 1 75 ? -14.138 -17.577 -3.1 1 96.05 75 LEU A O 1
ATOM 600 N N . SER A 1 76 ? -13.512 -19.427 -2.018 1 94.51 76 SER A N 1
ATOM 601 C CA . SER A 1 76 ? -14.811 -20.078 -2.157 1 94.51 76 SER A CA 1
ATOM 602 C C . SER A 1 76 ? -15.925 -19.221 -1.564 1 94.51 76 SER A C 1
ATOM 604 O O . SER A 1 76 ? -17.075 -19.301 -2 1 94.51 76 SER A O 1
ATOM 606 N N . SER A 1 77 ? -15.61 -18.335 -0.644 1 90.56 77 SER A N 1
ATOM 607 C CA . SER A 1 77 ? -16.613 -17.524 0.039 1 90.56 77 SER A CA 1
ATOM 608 C C . SER A 1 77 ? -16.749 -16.151 -0.61 1 90.56 77 SER A C 1
ATOM 610 O O . SER A 1 77 ? -17.586 -15.344 -0.199 1 90.56 77 SER A O 1
ATOM 612 N N . VAL A 1 78 ? -15.92 -15.912 -1.595 1 93.5 78 VAL A N 1
ATOM 613 C CA . VAL A 1 78 ? -15.925 -14.606 -2.247 1 93.5 78 VAL A CA 1
ATOM 614 C C . VAL A 1 78 ? -16.961 -14.592 -3.369 1 93.5 78 VAL A C 1
ATOM 616 O O . VAL A 1 78 ? -16.94 -15.453 -4.252 1 93.5 78 VAL A O 1
ATOM 619 N N . GLN A 1 79 ? -17.828 -13.665 -3.377 1 93.44 79 GLN A N 1
ATOM 620 C CA . GLN A 1 79 ? -18.915 -13.579 -4.347 1 93.44 79 GLN A CA 1
ATOM 621 C C . GLN A 1 79 ? -18.476 -12.827 -5.6 1 93.44 79 GLN A C 1
ATOM 623 O O . GLN A 1 79 ? -19.101 -12.951 -6.655 1 93.44 79 GLN A O 1
ATOM 628 N N . ASN A 1 80 ? -17.454 -12.079 -5.465 1 95.24 80 ASN A N 1
ATOM 629 C CA . ASN A 1 80 ? -16.917 -11.321 -6.59 1 95.24 80 ASN A CA 1
ATOM 630 C C . ASN A 1 80 ? -16.324 -12.24 -7.654 1 95.24 80 ASN A C 1
ATOM 632 O O . ASN A 1 80 ? -15.972 -13.385 -7.365 1 95.24 80 ASN A O 1
ATOM 636 N N . PRO A 1 81 ? -16.282 -11.771 -8.936 1 96.09 81 PRO A N 1
ATOM 637 C CA . PRO A 1 81 ? -15.494 -12.523 -9.916 1 96.09 81 PRO A CA 1
ATOM 638 C C . PRO A 1 81 ? -14.045 -12.725 -9.478 1 96.09 81 PRO A C 1
ATOM 640 O O . PRO A 1 81 ? -13.379 -11.768 -9.075 1 96.09 81 PRO A O 1
ATOM 643 N N . THR A 1 82 ? -13.613 -13.979 -9.52 1 96.83 82 THR A N 1
ATOM 644 C CA . THR A 1 82 ? -12.252 -14.297 -9.101 1 96.83 82 THR A CA 1
ATOM 645 C C . THR A 1 82 ? -11.543 -15.138 -10.159 1 96.83 82 THR A C 1
ATOM 647 O O . THR A 1 82 ? -12.185 -15.896 -10.89 1 96.83 82 THR A O 1
ATOM 650 N N . SER A 1 83 ? -10.227 -14.953 -10.292 1 96.54 83 SER A N 1
ATOM 651 C CA . SER A 1 83 ? -9.379 -15.762 -11.161 1 96.54 83 SER A CA 1
ATOM 652 C C . SER A 1 83 ? -8.06 -16.109 -10.479 1 96.54 83 SER A C 1
ATOM 654 O O . SER A 1 83 ? -7.531 -15.315 -9.698 1 96.54 83 SER A O 1
ATOM 656 N N . VAL A 1 84 ? -7.61 -17.242 -10.79 1 96.42 84 VAL A N 1
ATOM 657 C CA . VAL A 1 84 ? -6.339 -17.718 -10.256 1 96.42 84 VAL A CA 1
ATOM 658 C C . VAL A 1 84 ? -5.361 -17.976 -11.4 1 96.42 84 VAL A C 1
ATOM 660 O O . VAL A 1 84 ? -5.703 -18.646 -12.377 1 96.42 84 VAL A O 1
ATOM 663 N N . HIS A 1 85 ? -4.169 -17.41 -11.254 1 95.09 85 HIS A N 1
ATOM 664 C CA . HIS A 1 85 ? -3.138 -17.528 -12.278 1 95.09 85 HIS A CA 1
ATOM 665 C C . HIS A 1 85 ? -1.892 -18.215 -11.73 1 95.09 85 HIS A C 1
ATOM 667 O O . HIS A 1 85 ? -1.429 -17.889 -10.634 1 95.09 85 HIS A O 1
ATOM 673 N N . MET A 1 86 ? -1.442 -19.132 -12.467 1 93.3 86 MET A N 1
ATOM 674 C CA . MET A 1 86 ? -0.155 -19.769 -12.205 1 93.3 86 MET A CA 1
ATOM 675 C C . MET A 1 86 ? 0.848 -19.446 -13.307 1 93.3 86 MET A C 1
ATOM 677 O O . MET A 1 86 ? 0.654 -19.832 -14.461 1 93.3 86 MET A O 1
ATOM 681 N N . LEU A 1 87 ? 1.901 -18.775 -12.943 1 92.48 87 LEU A N 1
ATOM 682 C CA . LEU A 1 87 ? 2.887 -18.337 -13.925 1 92.48 87 LEU A CA 1
ATOM 683 C C . LEU A 1 87 ? 4.281 -18.829 -13.551 1 92.48 87 LEU A C 1
ATOM 685 O O . LEU A 1 87 ? 4.5 -19.296 -12.431 1 92.48 87 LEU A O 1
ATOM 689 N N . GLU A 1 88 ? 5.204 -18.784 -14.508 1 90.07 88 GLU A N 1
ATOM 690 C CA . GLU A 1 88 ? 6.6 -19.159 -14.302 1 90.07 88 GLU A CA 1
ATOM 691 C C . GLU A 1 88 ? 7.539 -18.014 -14.672 1 90.07 88 GLU A C 1
ATOM 693 O O . GLU A 1 88 ? 7.302 -17.301 -15.649 1 90.07 88 GLU A O 1
ATOM 698 N N . GLY A 1 89 ? 8.63 -17.855 -13.866 1 91.65 89 GLY A N 1
ATOM 699 C CA . GLY A 1 89 ? 9.609 -16.821 -14.162 1 91.65 89 GLY A CA 1
ATOM 700 C C . GLY A 1 89 ? 9.934 -15.948 -12.965 1 91.65 89 GLY A C 1
ATOM 701 O O . GLY A 1 89 ? 9.822 -16.389 -11.819 1 91.65 89 GLY A O 1
ATOM 702 N N . ASP A 1 90 ? 10.453 -14.8 -13.206 1 93.03 90 ASP A N 1
ATOM 703 C CA . ASP A 1 90 ? 10.724 -13.823 -12.155 1 93.03 90 ASP A CA 1
ATOM 704 C C . ASP A 1 90 ? 9.426 -13.295 -11.549 1 93.03 90 ASP A C 1
ATOM 706 O O . ASP A 1 90 ? 8.589 -12.729 -12.255 1 93.03 90 ASP A O 1
ATOM 710 N N . PRO A 1 91 ? 9.266 -13.434 -10.353 1 94.13 91 PRO A N 1
ATOM 711 C CA . PRO A 1 91 ? 7.991 -13.064 -9.734 1 94.13 91 PRO A CA 1
ATOM 712 C C . PRO A 1 91 ? 7.648 -11.588 -9.925 1 94.13 91 PRO A C 1
ATOM 714 O O . PRO A 1 91 ? 6.513 -11.255 -10.275 1 94.13 91 PRO A O 1
ATOM 717 N N . SER A 1 92 ? 8.591 -10.714 -9.745 1 96.2 92 SER A N 1
ATOM 718 C CA . SER A 1 92 ? 8.32 -9.286 -9.877 1 96.2 92 SER A CA 1
ATOM 719 C C . SER A 1 92 ? 7.836 -8.944 -11.283 1 96.2 92 SER A C 1
ATOM 721 O O . SER A 1 92 ? 6.834 -8.245 -11.447 1 96.2 92 SER A O 1
ATOM 723 N N . LEU A 1 93 ? 8.513 -9.479 -12.253 1 96.83 93 LEU A N 1
ATOM 724 C CA . LEU A 1 93 ? 8.191 -9.195 -13.647 1 96.83 93 LEU A CA 1
ATOM 725 C C . LEU A 1 93 ? 6.826 -9.767 -14.017 1 96.83 93 LEU A C 1
ATOM 727 O O . LEU A 1 93 ? 6.03 -9.103 -14.685 1 96.83 93 LEU A O 1
ATOM 731 N N . GLN A 1 94 ? 6.599 -10.97 -13.57 1 97.03 94 GLN A N 1
ATOM 732 C CA . GLN A 1 94 ? 5.34 -11.625 -13.909 1 97.03 94 GLN A CA 1
ATOM 733 C C . GLN A 1 94 ? 4.158 -10.915 -13.257 1 97.03 94 GLN A C 1
ATOM 735 O O . GLN A 1 94 ? 3.096 -10.775 -13.868 1 97.03 94 GLN A O 1
ATOM 740 N N . ILE A 1 95 ? 4.31 -10.458 -12.059 1 97.91 95 ILE A N 1
ATOM 741 C CA . ILE A 1 95 ? 3.26 -9.746 -11.338 1 97.91 95 ILE A CA 1
ATOM 742 C C . ILE A 1 95 ? 2.942 -8.434 -12.052 1 97.91 95 ILE A C 1
ATOM 744 O O . ILE A 1 95 ? 1.774 -8.116 -12.288 1 97.91 95 ILE A O 1
ATOM 748 N N . ILE A 1 96 ? 3.961 -7.711 -12.452 1 98.19 96 ILE A N 1
ATOM 749 C CA . ILE A 1 96 ? 3.792 -6.423 -13.116 1 98.19 96 ILE A CA 1
ATOM 750 C C . ILE A 1 96 ? 3.133 -6.627 -14.478 1 98.19 96 ILE A C 1
ATOM 752 O O . ILE A 1 96 ? 2.184 -5.921 -14.827 1 98.19 96 ILE A O 1
ATOM 756 N N . LYS A 1 97 ? 3.621 -7.589 -15.194 1 98.3 97 LYS A N 1
ATOM 757 C CA . LYS A 1 97 ? 3.077 -7.88 -16.517 1 98.3 97 LYS A CA 1
ATOM 758 C C . LYS A 1 97 ? 1.598 -8.248 -16.435 1 98.3 97 LYS A C 1
ATOM 760 O O . LYS A 1 97 ? 0.783 -7.743 -17.209 1 98.3 97 LYS A O 1
ATOM 765 N N . LEU A 1 98 ? 1.283 -9.109 -15.521 1 98.37 98 LEU A N 1
ATOM 766 C CA . LEU A 1 98 ? -0.107 -9.523 -15.365 1 98.37 98 LEU A CA 1
ATOM 767 C C . LEU A 1 98 ? -0.986 -8.342 -14.968 1 98.37 98 LEU A C 1
ATOM 769 O O . LEU A 1 98 ? -2.105 -8.2 -15.467 1 98.37 98 LEU A O 1
ATOM 773 N N . ALA A 1 99 ? -0.53 -7.52 -14.041 1 98.19 99 ALA A N 1
ATOM 774 C CA . ALA A 1 99 ? -1.279 -6.343 -13.609 1 98.19 99 ALA A CA 1
ATOM 775 C C . ALA A 1 99 ? -1.606 -5.436 -14.792 1 98.19 99 ALA A C 1
ATOM 777 O O . ALA A 1 99 ? -2.732 -4.951 -14.917 1 98.19 99 ALA A O 1
ATOM 778 N N . GLU A 1 100 ? -0.643 -5.227 -15.633 1 97.7 100 GLU A N 1
ATOM 779 C CA . GLU A 1 100 ? -0.828 -4.368 -16.8 1 97.7 100 GLU A CA 1
ATOM 780 C C . GLU A 1 100 ? -1.78 -5.005 -17.808 1 97.7 100 GLU A C 1
ATOM 782 O O . GLU A 1 100 ? -2.681 -4.34 -18.325 1 97.7 100 GLU A O 1
ATOM 787 N N . GLU A 1 101 ? -1.581 -6.275 -18.064 1 97.72 101 GLU A N 1
ATOM 788 C CA . GLU A 1 101 ? -2.399 -7.013 -19.022 1 97.72 101 GLU A CA 1
ATOM 789 C C . GLU A 1 101 ? -3.868 -7.016 -18.606 1 97.72 101 GLU A C 1
ATOM 791 O O . GLU A 1 101 ? -4.758 -6.906 -19.451 1 97.72 101 GLU A O 1
ATOM 796 N N . LYS A 1 102 ? -4.12 -7.17 -17.317 1 97.29 102 LYS A N 1
ATOM 797 C CA . LYS A 1 102 ? -5.484 -7.325 -16.818 1 97.29 102 LYS A CA 1
ATOM 798 C C . LYS A 1 102 ? -6.101 -5.972 -16.475 1 97.29 102 LYS A C 1
ATOM 800 O O . LYS A 1 102 ? -7.274 -5.895 -16.105 1 97.29 102 LYS A O 1
ATOM 805 N N . GLY A 1 103 ? -5.288 -4.889 -16.546 1 96.53 103 GLY A N 1
ATOM 806 C CA . GLY A 1 103 ? -5.795 -3.578 -16.17 1 96.53 103 GLY A CA 1
ATOM 807 C C . GLY A 1 103 ? -6.089 -3.455 -14.687 1 96.53 103 GLY A C 1
ATOM 808 O O . GLY A 1 103 ? -7.113 -2.891 -14.296 1 96.53 103 GLY A O 1
ATOM 809 N N . VAL A 1 104 ? -5.237 -4.033 -13.837 1 96.5 104 VAL A N 1
ATOM 810 C CA . VAL A 1 104 ? -5.353 -4.019 -12.383 1 96.5 104 VAL A CA 1
ATOM 811 C C . VAL A 1 104 ? -5.174 -2.594 -11.864 1 96.5 104 VAL A C 1
ATOM 813 O O . VAL A 1 104 ? -4.296 -1.863 -12.328 1 96.5 104 VAL A O 1
ATOM 816 N N . ASP A 1 105 ? -6.034 -2.275 -10.907 1 95.7 105 ASP A N 1
ATOM 817 C CA . ASP A 1 105 ? -5.919 -0.912 -10.398 1 95.7 105 ASP A CA 1
ATOM 818 C C . ASP A 1 105 ? -5.315 -0.899 -8.995 1 95.7 105 ASP A C 1
ATOM 820 O O . ASP A 1 105 ? -5.013 0.167 -8.453 1 95.7 105 ASP A O 1
ATOM 824 N N . THR A 1 106 ? -5.086 -2.088 -8.427 1 96.92 106 THR A N 1
ATOM 825 C CA . THR A 1 106 ? -4.407 -2.196 -7.14 1 96.92 106 THR A CA 1
ATOM 826 C C . THR A 1 106 ? -3.704 -3.544 -7.01 1 96.92 106 THR A C 1
ATOM 828 O O . THR A 1 106 ? -4.287 -4.586 -7.318 1 96.92 106 THR A O 1
ATOM 831 N N . ILE A 1 107 ? -2.484 -3.533 -6.584 1 98.2 107 ILE A N 1
ATOM 832 C CA . ILE A 1 107 ? -1.741 -4.754 -6.29 1 98.2 107 ILE A CA 1
ATOM 833 C C . ILE A 1 107 ? -1.582 -4.91 -4.779 1 98.2 107 ILE A C 1
ATOM 835 O O . ILE A 1 107 ? -1.283 -3.942 -4.077 1 98.2 107 ILE A O 1
ATOM 839 N N . VAL A 1 108 ? -1.777 -6.095 -4.269 1 97.66 108 VAL A N 1
ATOM 840 C CA . VAL A 1 108 ? -1.614 -6.41 -2.853 1 97.66 108 VAL A CA 1
ATOM 841 C C . VAL A 1 108 ? -0.554 -7.497 -2.685 1 97.66 108 VAL A C 1
ATOM 843 O O . VAL A 1 108 ? -0.616 -8.54 -3.339 1 97.66 108 VAL A O 1
ATOM 846 N N . LEU A 1 109 ? 0.449 -7.184 -1.786 1 96.28 109 LEU A N 1
ATOM 847 C CA . LEU A 1 109 ? 1.564 -8.091 -1.539 1 96.28 109 LEU A CA 1
ATOM 848 C C . LEU A 1 109 ? 1.857 -8.199 -0.046 1 96.28 109 LEU A C 1
ATOM 850 O O . LEU A 1 109 ? 1.648 -7.241 0.702 1 96.28 109 LEU A O 1
ATOM 854 N N . GLY A 1 110 ? 2.384 -9.383 0.252 1 95.26 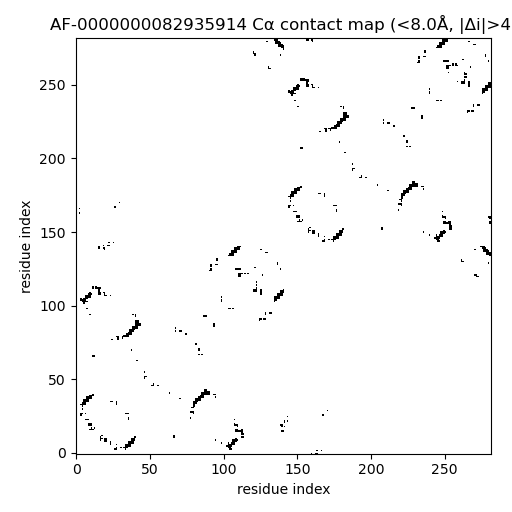110 GLY A N 1
ATOM 855 C CA . GLY A 1 110 ? 3.096 -9.437 1.519 1 95.26 110 GLY A CA 1
ATOM 856 C C . GLY A 1 110 ? 4.469 -8.794 1.46 1 95.26 110 GLY A C 1
ATOM 857 O O . GLY A 1 110 ? 5.144 -8.855 0.43 1 95.26 110 GLY A O 1
ATOM 858 N N . SER A 1 111 ? 4.871 -8.244 2.534 1 92.39 111 SER A N 1
ATOM 859 C CA . SER A 1 111 ? 6.153 -7.547 2.567 1 92.39 111 SER A CA 1
ATOM 860 C C . SER A 1 111 ? 7.314 -8.518 2.388 1 92.39 111 SER A C 1
ATOM 862 O O . SER A 1 111 ? 8.395 -8.126 1.943 1 92.39 111 SER A O 1
ATOM 864 N N . ARG A 1 112 ? 6.994 -9.656 2.906 1 85.8 112 ARG A N 1
ATOM 865 C CA . ARG A 1 112 ? 7.999 -10.706 2.777 1 85.8 112 ARG A CA 1
ATOM 866 C C . ARG A 1 112 ? 7.353 -12.04 2.416 1 85.8 112 ARG A C 1
ATOM 868 O O . ARG A 1 112 ? 6.136 -12.197 2.53 1 85.8 112 ARG A O 1
ATOM 875 N N . GLY A 1 113 ? 8.188 -12.761 1.763 1 65.53 113 GLY A N 1
ATOM 876 C CA . GLY A 1 113 ? 7.814 -14.141 1.495 1 65.53 113 GLY A CA 1
ATOM 877 C C . GLY A 1 113 ? 8.647 -15.145 2.27 1 65.53 113 GLY A C 1
ATOM 878 O O . GLY A 1 113 ? 9.181 -14.827 3.334 1 65.53 113 GLY A O 1
ATOM 879 N N . LEU A 1 114 ? 8.687 -16.308 1.766 1 51.79 114 LEU A N 1
ATOM 880 C CA . LEU A 1 114 ? 9.388 -17.416 2.407 1 51.79 114 LEU A CA 1
ATOM 881 C C . LEU A 1 114 ? 10.846 -17.056 2.672 1 51.79 114 LEU A C 1
ATOM 883 O O . LEU A 1 114 ? 11.581 -17.837 3.281 1 51.79 114 LEU A O 1
ATOM 887 N N . GLY A 1 115 ? 11.167 -16.037 2.058 1 52.97 115 GLY A N 1
ATOM 888 C CA . GLY A 1 115 ? 12.612 -15.888 2.117 1 52.97 115 GLY A CA 1
ATOM 889 C C . GLY A 1 115 ? 13.106 -15.391 3.463 1 52.97 115 GLY A C 1
ATOM 890 O O . GLY A 1 115 ? 12.306 -15.04 4.332 1 52.97 115 GLY A O 1
ATOM 891 N N . ARG A 1 116 ? 14.366 -15.806 3.736 1 49.4 116 ARG A N 1
ATOM 892 C CA . ARG A 1 116 ? 15.213 -15.746 4.922 1 49.4 116 ARG A CA 1
ATOM 893 C C . ARG A 1 116 ? 15.563 -14.303 5.273 1 49.4 116 ARG A C 1
ATOM 895 O O . ARG A 1 116 ? 16.307 -14.053 6.223 1 49.4 116 ARG A O 1
ATOM 902 N N . PHE A 1 117 ? 15.262 -13.452 4.508 1 53.98 117 PHE A N 1
ATOM 903 C CA . PHE A 1 117 ? 15.997 -12.232 4.823 1 53.98 117 PHE A CA 1
ATOM 904 C C . PHE A 1 117 ? 15.2 -11.352 5.778 1 53.98 117 PHE A C 1
ATOM 906 O O . PHE A 1 117 ? 14.51 -10.425 5.347 1 53.98 117 PHE A O 1
ATOM 913 N N . LYS A 1 118 ? 15.25 -11.77 6.979 1 56.13 118 LYS A N 1
ATOM 914 C CA . LYS A 1 118 ? 14.581 -11.168 8.128 1 56.13 118 LYS A CA 1
ATOM 915 C C . LYS A 1 118 ? 15.06 -9.737 8.356 1 56.13 118 LYS A C 1
ATOM 917 O O . LYS A 1 118 ? 14.395 -8.957 9.041 1 56.13 118 LYS A O 1
ATOM 922 N N . GLU A 1 119 ? 16.314 -9.526 7.69 1 57.88 119 GLU A N 1
ATOM 923 C CA . GLU A 1 119 ? 16.949 -8.266 8.065 1 57.88 119 GLU A CA 1
ATOM 924 C C . GLU A 1 119 ? 16.315 -7.088 7.333 1 57.88 119 GLU A C 1
ATOM 926 O O . GLU A 1 119 ? 16.442 -5.94 7.764 1 57.88 119 GLU A O 1
ATOM 931 N N . PHE A 1 120 ? 15.58 -7.502 6.173 1 63.68 120 PHE A N 1
ATOM 932 C CA . PHE A 1 120 ? 14.965 -6.415 5.419 1 63.68 120 PHE A CA 1
ATOM 933 C C . PHE A 1 120 ? 13.455 -6.4 5.625 1 63.68 120 PHE A C 1
ATOM 935 O O . PHE A 1 120 ? 12.828 -7.455 5.74 1 63.68 120 PHE A O 1
ATOM 942 N N . PHE A 1 121 ? 12.99 -5.216 5.677 1 76.59 121 PHE A N 1
ATOM 943 C CA . PHE A 1 121 ? 11.575 -5.043 5.984 1 76.59 121 PHE A CA 1
ATOM 944 C C . PHE A 1 121 ? 10.714 -5.371 4.77 1 76.59 121 PHE A C 1
ATOM 946 O O . PHE A 1 121 ? 9.529 -5.682 4.909 1 76.59 121 PHE A O 1
ATOM 953 N N . LEU A 1 122 ? 11.484 -5.321 3.652 1 85.94 122 LEU A N 1
ATOM 954 C CA . LEU A 1 122 ? 10.778 -5.629 2.413 1 85.94 122 LEU A CA 1
ATOM 955 C C . LEU A 1 122 ? 11.52 -6.696 1.616 1 85.94 122 LEU A C 1
ATOM 957 O O . LEU A 1 122 ? 12.737 -6.609 1.434 1 85.94 122 LEU A O 1
ATOM 961 N N . GLY A 1 123 ? 10.881 -7.631 1.239 1 89.42 123 GLY A N 1
ATOM 962 C CA . GLY A 1 123 ? 11.465 -8.61 0.336 1 89.42 123 GLY A CA 1
ATOM 963 C C . GLY A 1 123 ? 11.754 -8.05 -1.044 1 89.42 123 GLY A C 1
ATOM 964 O O . GLY A 1 123 ? 11.248 -6.986 -1.406 1 89.42 123 GLY A O 1
ATOM 965 N N . SER A 1 124 ? 12.507 -8.728 -1.779 1 89.75 124 SER A N 1
ATOM 966 C CA . SER A 1 124 ? 12.961 -8.278 -3.091 1 89.75 124 SER A CA 1
ATOM 967 C C . SER A 1 124 ? 11.791 -8.118 -4.056 1 89.75 124 SER A C 1
ATOM 969 O O . SER A 1 124 ? 11.729 -7.143 -4.808 1 89.75 124 SER A O 1
ATOM 971 N N . VAL A 1 125 ? 10.854 -9.009 -4.015 1 92.28 125 VAL A N 1
ATOM 972 C CA . VAL A 1 125 ? 9.72 -8.958 -4.932 1 92.28 125 VAL A CA 1
ATOM 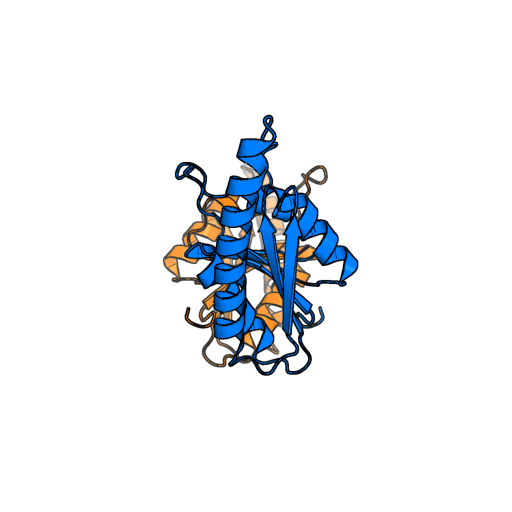973 C C . VAL A 1 125 ? 8.842 -7.753 -4.602 1 92.28 125 VAL A C 1
ATOM 975 O O . VAL A 1 125 ? 8.506 -6.961 -5.486 1 92.28 125 VAL A O 1
ATOM 978 N N . SER A 1 126 ? 8.484 -7.634 -3.34 1 94.63 126 SER A N 1
ATOM 979 C CA . SER A 1 126 ? 7.653 -6.503 -2.939 1 94.63 126 SER A CA 1
ATOM 980 C C . SER A 1 126 ? 8.34 -5.177 -3.246 1 94.63 126 SER A C 1
ATOM 982 O O . SER A 1 126 ? 7.699 -4.232 -3.711 1 94.63 126 SER A O 1
ATOM 984 N N . HIS A 1 127 ? 9.585 -5.146 -3.003 1 92.15 127 HIS A N 1
ATOM 985 C CA . HIS A 1 127 ? 10.35 -3.941 -3.307 1 92.15 127 HIS A CA 1
ATOM 986 C C . HIS A 1 127 ? 10.273 -3.6 -4.791 1 92.15 127 HIS A C 1
ATOM 988 O O . HIS A 1 127 ? 9.95 -2.468 -5.157 1 92.15 127 HIS A O 1
ATOM 994 N N . ASN A 1 128 ? 10.572 -4.533 -5.608 1 93.58 128 ASN A N 1
ATOM 995 C CA . ASN A 1 128 ? 10.566 -4.316 -7.05 1 93.58 128 ASN A CA 1
ATOM 996 C C . ASN A 1 128 ? 9.179 -3.925 -7.553 1 93.58 128 ASN A C 1
ATOM 998 O O . ASN A 1 128 ? 9.047 -3.035 -8.396 1 93.58 128 ASN A O 1
ATOM 1002 N N . VAL A 1 129 ? 8.17 -4.526 -7.045 1 96.14 129 VAL A N 1
ATOM 1003 C CA . VAL A 1 129 ? 6.809 -4.233 -7.482 1 96.14 129 VAL A CA 1
ATOM 1004 C C . VAL A 1 129 ? 6.435 -2.806 -7.087 1 96.14 129 VAL A C 1
ATOM 1006 O O . VAL A 1 129 ? 5.863 -2.063 -7.888 1 96.14 129 VAL A O 1
ATOM 1009 N N . VAL A 1 130 ? 6.74 -2.416 -5.869 1 94.88 130 VAL A N 1
ATOM 1010 C CA . VAL A 1 130 ? 6.451 -1.059 -5.417 1 94.88 130 VAL A CA 1
ATOM 1011 C C . VAL A 1 130 ? 7.142 -0.051 -6.332 1 94.88 130 VAL A C 1
ATOM 1013 O O . VAL A 1 130 ? 6.56 0.978 -6.685 1 94.88 130 VAL A O 1
ATOM 1016 N N . GLN A 1 131 ? 8.275 -0.366 -6.768 1 91.8 131 GLN A N 1
ATOM 1017 C CA . GLN A 1 131 ? 9.071 0.537 -7.591 1 91.8 131 GLN A CA 1
ATOM 1018 C C . GLN A 1 131 ? 8.528 0.605 -9.016 1 91.8 131 GLN A C 1
ATOM 1020 O O . GLN A 1 131 ? 8.475 1.681 -9.615 1 91.8 131 GLN A O 1
ATOM 1025 N N . MET A 1 132 ? 7.996 -0.459 -9.508 1 94.11 132 MET A N 1
ATOM 1026 C CA . MET A 1 132 ? 7.767 -0.562 -10.946 1 94.11 132 MET A CA 1
ATOM 1027 C C . MET A 1 132 ? 6.284 -0.417 -11.272 1 94.11 132 MET A C 1
ATOM 1029 O O . MET A 1 132 ? 5.922 -0.079 -12.4 1 94.11 132 MET A O 1
ATOM 1033 N N . ALA A 1 133 ? 5.453 -0.779 -10.331 1 95.66 133 ALA A N 1
ATOM 1034 C CA . ALA A 1 133 ? 4.016 -0.769 -10.594 1 95.66 133 ALA A CA 1
ATOM 1035 C C . ALA A 1 133 ? 3.536 0.631 -10.966 1 95.66 133 ALA A C 1
ATOM 1037 O O . ALA A 1 133 ? 4.003 1.624 -10.402 1 95.66 133 ALA A O 1
ATOM 1038 N N . LYS A 1 134 ? 2.558 0.704 -11.784 1 93.81 134 LYS A N 1
ATOM 1039 C CA . LYS A 1 134 ? 1.964 1.971 -12.2 1 93.81 134 LYS A CA 1
ATOM 1040 C C . LYS A 1 134 ? 0.678 2.255 -11.429 1 93.81 134 LYS A C 1
ATOM 1042 O O . LYS A 1 134 ? 0.135 3.36 -11.502 1 93.81 134 LYS A O 1
ATOM 1047 N N . CYS A 1 135 ? 0.188 1.286 -10.801 1 95.83 135 CYS A N 1
ATOM 1048 C CA . CYS A 1 135 ? -1.016 1.404 -9.986 1 95.83 135 CYS A CA 1
ATOM 1049 C C . CYS A 1 135 ? -0.678 1.337 -8.501 1 95.83 135 CYS A C 1
ATOM 1051 O O . CYS A 1 135 ? 0.451 1.008 -8.132 1 95.83 135 CYS A O 1
ATOM 1053 N N . PRO A 1 136 ? -1.601 1.638 -7.652 1 96.84 136 PRO A N 1
ATOM 1054 C CA . PRO A 1 136 ? -1.383 1.562 -6.205 1 96.84 136 PRO A CA 1
ATOM 1055 C C . PRO A 1 136 ? -0.96 0.169 -5.745 1 96.84 136 PRO A C 1
ATOM 1057 O O . PRO A 1 136 ? -1.397 -0.834 -6.316 1 96.84 136 PRO A O 1
ATOM 1060 N N . VAL A 1 137 ? -0.085 0.139 -4.74 1 97.55 137 VAL A N 1
ATOM 1061 C CA . VAL A 1 137 ? 0.415 -1.111 -4.178 1 97.55 137 VAL A CA 1
ATOM 1062 C C . VAL A 1 137 ? 0.204 -1.119 -2.665 1 97.55 137 VAL A C 1
ATOM 1064 O O . VAL A 1 137 ? 0.588 -0.172 -1.974 1 97.55 137 VAL A O 1
ATOM 1067 N N . LEU A 1 138 ? -0.447 -2.123 -2.209 1 97.16 138 LEU A N 1
ATOM 1068 C CA . LEU A 1 138 ? -0.623 -2.337 -0.777 1 97.16 138 LEU A CA 1
ATOM 1069 C C . LEU A 1 138 ? 0.339 -3.404 -0.265 1 97.16 138 LEU A C 1
ATOM 1071 O O . LEU A 1 138 ? 0.303 -4.549 -0.722 1 97.16 138 LEU A O 1
ATOM 1075 N N . ILE A 1 139 ? 1.15 -3.018 0.647 1 96.82 139 ILE A N 1
ATOM 1076 C CA . ILE A 1 139 ? 2.106 -3.924 1.273 1 96.82 139 ILE A CA 1
ATOM 1077 C C . ILE A 1 139 ? 1.585 -4.358 2.642 1 96.82 139 I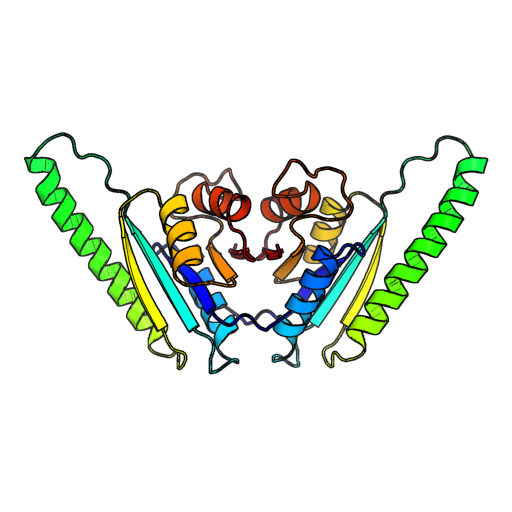LE A C 1
ATOM 1079 O O . ILE A 1 139 ? 1.436 -3.534 3.546 1 96.82 139 ILE A O 1
ATOM 1083 N N . VAL A 1 140 ? 1.364 -5.612 2.753 1 95.57 140 VAL A N 1
ATOM 1084 C CA . VAL A 1 140 ? 0.886 -6.18 4.01 1 95.57 140 VAL A CA 1
ATOM 1085 C C . VAL A 1 140 ? 2.071 -6.672 4.838 1 95.57 140 VAL A C 1
ATOM 1087 O O . VAL A 1 140 ? 3.011 -7.262 4.299 1 95.57 140 VAL A O 1
ATOM 1090 N N . LYS A 1 141 ? 1.947 -6.428 6.104 1 90.11 141 LYS A N 1
ATOM 1091 C CA . LYS A 1 141 ? 3.073 -6.71 6.99 1 90.11 141 LYS A CA 1
ATOM 1092 C C . LYS A 1 141 ? 2.666 -7.66 8.112 1 90.11 141 LYS A C 1
ATOM 1094 O O . LYS A 1 141 ? 1.483 -7.764 8.445 1 90.11 141 LYS A O 1
ATOM 1099 N N . MET B 1 1 ? -7.838 -11.79 9.322 1 48.95 1 MET B N 1
ATOM 1100 C CA . MET B 1 1 ? -7.396 -10.399 9.315 1 48.95 1 MET B CA 1
ATOM 1101 C C . MET B 1 1 ? -8.587 -9.449 9.386 1 48.95 1 MET B C 1
ATOM 1103 O O . MET B 1 1 ? -9.637 -9.72 8.802 1 48.95 1 MET B O 1
ATOM 1107 N N . GLU B 1 2 ? -8.544 -8.665 10.455 1 61.54 2 GLU B N 1
ATOM 1108 C CA . GLU B 1 2 ? -9.66 -7.754 10.692 1 61.54 2 GLU B CA 1
ATOM 1109 C C . GLU B 1 2 ? -9.689 -6.634 9.656 1 61.54 2 GLU B C 1
ATOM 1111 O O . GLU B 1 2 ? -8.671 -6.339 9.025 1 61.54 2 GLU B O 1
ATOM 1116 N N . LYS B 1 3 ? -10.759 -6.222 9.138 1 69.7 3 LYS B N 1
ATOM 1117 C CA . LYS B 1 3 ? -11.005 -5.051 8.302 1 69.7 3 LYS B CA 1
ATOM 1118 C C . LYS B 1 3 ? -10.237 -3.836 8.817 1 69.7 3 LYS B C 1
ATOM 1120 O O . LYS B 1 3 ? -10.095 -3.653 10.028 1 69.7 3 LYS B O 1
ATOM 1125 N N . PRO B 1 4 ? -9.573 -3.143 7.811 1 72.24 4 PRO B N 1
ATOM 1126 C CA . PRO B 1 4 ? -8.961 -1.915 8.324 1 72.24 4 PRO B CA 1
ATOM 1127 C C . PRO B 1 4 ? -9.921 -1.089 9.176 1 72.24 4 PRO B C 1
ATOM 1129 O O . PRO B 1 4 ? -11.039 -0.794 8.744 1 72.24 4 PRO B O 1
ATOM 1132 N N . SER B 1 5 ? -9.553 -0.818 10.354 1 88.41 5 SER B N 1
ATOM 1133 C CA . SER B 1 5 ? -10.421 -0.118 11.295 1 88.41 5 SER B CA 1
ATOM 1134 C C . SER B 1 5 ? -9.884 1.274 11.612 1 88.41 5 SER B C 1
ATOM 1136 O O . SER B 1 5 ? -10.637 2.155 12.032 1 88.41 5 SER B O 1
ATOM 1138 N N . LYS B 1 6 ? -8.662 1.542 11.44 1 96.77 6 LYS B N 1
ATOM 1139 C CA . LYS B 1 6 ? -8.047 2.847 11.668 1 96.77 6 LYS B CA 1
ATOM 1140 C C . LYS B 1 6 ? -6.991 3.15 10.609 1 96.77 6 LYS B C 1
ATOM 1142 O O . LYS B 1 6 ? -5.946 2.497 10.561 1 96.77 6 LYS B O 1
ATOM 1147 N N . ILE B 1 7 ? -7.228 4.167 9.796 1 97.53 7 ILE B N 1
ATOM 1148 C CA . ILE B 1 7 ? -6.413 4.462 8.623 1 97.53 7 ILE B CA 1
ATOM 1149 C C . ILE B 1 7 ? -5.769 5.839 8.775 1 97.53 7 ILE B C 1
ATOM 1151 O O . ILE B 1 7 ? -6.429 6.798 9.181 1 97.53 7 ILE B O 1
ATOM 1155 N N . LEU B 1 8 ? -4.496 5.912 8.539 1 98.56 8 LEU B N 1
ATOM 1156 C CA . LEU B 1 8 ? -3.753 7.168 8.544 1 98.56 8 LEU B CA 1
ATOM 1157 C C . LEU B 1 8 ? -3.326 7.551 7.131 1 98.56 8 LEU B C 1
ATOM 1159 O O . LEU B 1 8 ? -2.73 6.742 6.416 1 98.56 8 LEU B O 1
ATOM 1163 N N . VAL B 1 9 ? -3.574 8.742 6.75 1 98.36 9 VAL B N 1
ATOM 1164 C CA . VAL B 1 9 ? -3.141 9.267 5.458 1 98.36 9 VAL B CA 1
ATOM 1165 C C . VAL B 1 9 ? -2.189 10.441 5.67 1 98.36 9 VAL B C 1
ATOM 1167 O O . VAL B 1 9 ? -2.459 11.328 6.484 1 98.36 9 VAL B O 1
ATOM 1170 N N . ALA B 1 10 ? -1.086 10.376 4.96 1 97.64 10 ALA B N 1
ATOM 1171 C CA . ALA B 1 10 ? -0.193 11.531 4.91 1 97.64 10 ALA B CA 1
ATOM 1172 C C . ALA B 1 10 ? -0.559 12.458 3.754 1 97.64 10 ALA B C 1
ATOM 1174 O O . ALA B 1 10 ? -0.674 12.016 2.609 1 97.64 10 ALA B O 1
ATOM 1175 N N . TYR B 1 11 ? -0.798 13.681 4.074 1 96.58 11 TYR B N 1
ATOM 1176 C CA . TYR B 1 11 ? -1.298 14.653 3.108 1 96.58 11 TYR B CA 1
ATOM 1177 C C . TYR B 1 11 ? -0.393 15.878 3.049 1 96.58 11 TYR B C 1
ATOM 1179 O O . TYR B 1 11 ? -0.125 16.51 4.074 1 96.58 11 TYR B O 1
ATOM 1187 N N . ASP B 1 12 ? 0.053 16.236 1.867 1 92.92 12 ASP B N 1
ATOM 1188 C CA . ASP B 1 12 ? 0.94 17.39 1.76 1 92.92 12 ASP B CA 1
ATOM 1189 C C . ASP B 1 12 ? 0.442 18.37 0.7 1 92.92 12 ASP B C 1
ATOM 1191 O O . ASP B 1 12 ? 1.172 19.276 0.292 1 92.92 12 ASP B O 1
ATOM 1195 N N . GLY B 1 13 ? -0.795 18.129 0.177 1 93.33 13 GLY B N 1
ATOM 1196 C CA . GLY B 1 13 ? -1.39 19.033 -0.794 1 93.33 13 GLY B CA 1
ATOM 1197 C C . GLY B 1 13 ? -1.06 18.668 -2.229 1 93.33 13 GLY B C 1
ATOM 1198 O O . GLY B 1 13 ? -1.585 19.274 -3.166 1 93.33 13 GLY B O 1
ATOM 1199 N N . SER B 1 14 ? -0.106 17.734 -2.465 1 93.01 14 SER B N 1
ATOM 1200 C CA . SER B 1 14 ? 0.226 17.287 -3.814 1 93.01 14 SER B CA 1
ATOM 1201 C C . SER B 1 14 ? -0.919 16.492 -4.431 1 93.01 14 SER B C 1
ATOM 1203 O O . SER B 1 14 ? -1.826 16.049 -3.723 1 93.01 14 SER B O 1
ATOM 1205 N N . GLU B 1 15 ? -0.92 16.305 -5.689 1 93.71 15 GLU B N 1
ATOM 1206 C CA . GLU B 1 15 ? -1.939 15.548 -6.409 1 93.71 15 GLU B CA 1
ATOM 1207 C C . GLU B 1 15 ? -2.004 14.104 -5.92 1 93.71 15 GLU B C 1
ATOM 1209 O O . GLU B 1 15 ? -3.091 13.55 -5.748 1 93.71 15 GLU B O 1
ATOM 1214 N N . LEU B 1 16 ? -0.858 13.56 -5.643 1 95.03 16 LEU B N 1
ATOM 1215 C CA . LEU B 1 16 ? -0.854 12.159 -5.237 1 95.03 16 LEU B CA 1
ATOM 1216 C C . LEU B 1 16 ? -1.311 12.012 -3.789 1 95.03 16 LEU B C 1
ATOM 1218 O O . LEU B 1 16 ? -1.893 10.99 -3.418 1 95.03 16 LEU B O 1
ATOM 1222 N N . SER B 1 17 ? -1.03 13.041 -2.946 1 96.09 17 SER B N 1
ATOM 1223 C CA . SER B 1 17 ? -1.571 12.963 -1.593 1 96.09 17 SER B CA 1
ATOM 1224 C C . SER B 1 17 ? -3.086 13.134 -1.594 1 96.09 17 SER B C 1
ATOM 1226 O O . SER B 1 17 ? -3.783 12.544 -0.765 1 96.09 17 SER B O 1
ATOM 1228 N N . LYS B 1 18 ? -3.602 13.904 -2.565 1 96.21 18 LYS B N 1
ATOM 1229 C CA . LYS B 1 18 ? -5.048 14.026 -2.726 1 96.21 18 LYS B CA 1
ATOM 1230 C C . LYS B 1 18 ? -5.669 12.697 -3.146 1 96.21 18 LYS B C 1
ATOM 1232 O O . LYS B 1 18 ? -6.696 12.287 -2.603 1 96.21 18 LYS B O 1
ATOM 1237 N N . LYS B 1 19 ? -5.054 12.068 -4.068 1 95.82 19 LYS B N 1
ATOM 1238 C CA . LYS B 1 19 ? -5.514 10.748 -4.492 1 95.82 19 LYS B CA 1
ATOM 1239 C C . LYS B 1 19 ? -5.466 9.753 -3.337 1 95.82 19 LYS B C 1
ATOM 1241 O O . LYS B 1 19 ? -6.358 8.913 -3.196 1 95.82 19 LYS B O 1
ATOM 1246 N N . ALA B 1 20 ? -4.395 9.847 -2.542 1 96.87 20 ALA B N 1
ATOM 1247 C CA . ALA B 1 20 ? -4.26 8.979 -1.375 1 96.87 20 ALA B CA 1
ATOM 1248 C C . ALA B 1 20 ? -5.413 9.189 -0.399 1 96.87 20 ALA B C 1
ATOM 1250 O O . ALA B 1 20 ? -5.974 8.224 0.126 1 96.87 20 ALA B O 1
ATOM 1251 N N . LEU B 1 21 ? -5.765 10.407 -0.175 1 96.86 21 LEU B N 1
ATOM 1252 C CA . LEU B 1 21 ? -6.878 10.714 0.716 1 96.86 21 LEU B CA 1
ATOM 1253 C C . LEU B 1 21 ? -8.19 10.179 0.152 1 96.86 21 LEU B C 1
ATOM 1255 O O . LEU B 1 21 ? -9.005 9.62 0.889 1 96.86 21 LEU B O 1
ATOM 1259 N N . GLU B 1 22 ? -8.382 10.33 -1.103 1 94.93 22 GLU B N 1
ATOM 1260 C CA . GLU B 1 22 ? -9.584 9.792 -1.733 1 94.93 22 GLU B CA 1
ATOM 1261 C C . GLU B 1 22 ? -9.658 8.276 -1.578 1 94.93 22 GLU B C 1
ATOM 1263 O O . GLU B 1 22 ? -10.725 7.727 -1.295 1 94.93 22 GLU B O 1
ATOM 1268 N N . TYR B 1 23 ? -8.555 7.633 -1.751 1 93.25 23 TYR B N 1
ATOM 1269 C CA . TYR B 1 23 ? -8.508 6.186 -1.576 1 93.25 23 TYR B CA 1
ATOM 1270 C C . TYR B 1 23 ? -8.848 5.8 -0.141 1 93.25 23 TYR B C 1
ATOM 1272 O O . TYR B 1 23 ? -9.604 4.853 0.091 1 93.25 23 TYR B O 1
ATOM 1280 N N . ALA B 1 24 ? -8.258 6.518 0.78 1 94.71 24 ALA B N 1
ATOM 1281 C CA . ALA B 1 24 ? -8.506 6.245 2.194 1 94.71 24 ALA B CA 1
ATOM 1282 C C . ALA B 1 24 ? -9.984 6.415 2.534 1 94.71 24 ALA B C 1
ATOM 1284 O O . ALA B 1 24 ? -10.542 5.637 3.311 1 94.71 24 ALA B O 1
ATOM 1285 N N . LYS B 1 25 ? -10.614 7.419 1.945 1 93.5 25 LYS B N 1
ATOM 1286 C CA . LYS B 1 25 ? -12.046 7.632 2.141 1 93.5 25 LYS B CA 1
ATOM 1287 C C . LYS B 1 25 ? -12.849 6.418 1.686 1 93.5 25 LYS B C 1
ATOM 1289 O O . LYS B 1 25 ? -13.813 6.022 2.344 1 93.5 25 LYS B O 1
ATOM 1294 N N . PHE B 1 26 ? -12.471 5.904 0.629 1 88.31 26 PHE B N 1
ATOM 1295 C CA . PHE B 1 26 ? -13.127 4.705 0.12 1 88.31 26 PHE B CA 1
ATOM 1296 C C . PHE B 1 26 ? -12.957 3.542 1.089 1 88.31 26 PHE B C 1
ATOM 1298 O O . PHE B 1 26 ? -13.916 2.825 1.381 1 88.31 26 PHE B O 1
ATOM 1305 N N . LEU B 1 27 ? -11.763 3.368 1.613 1 90.12 27 LEU B N 1
ATOM 1306 C CA . LEU B 1 27 ? -11.456 2.244 2.491 1 90.12 27 LEU B CA 1
ATOM 1307 C C . LEU B 1 27 ? -12.321 2.283 3.747 1 90.12 27 LEU B C 1
ATOM 1309 O O . LEU B 1 27 ? -12.693 1.236 4.282 1 90.12 27 LEU B O 1
ATOM 1313 N N . VAL B 1 28 ? -12.708 3.439 4.153 1 91.18 28 VAL B N 1
ATOM 1314 C CA . VAL B 1 28 ? -13.429 3.533 5.418 1 91.18 28 VAL B CA 1
ATOM 1315 C C . VAL B 1 28 ? -14.932 3.597 5.153 1 91.18 28 VAL B C 1
ATOM 1317 O O . VAL B 1 28 ? -15.738 3.379 6.061 1 91.18 28 VAL B O 1
ATOM 1320 N N . SER B 1 29 ? -15.327 3.946 3.952 1 85.59 29 SER B N 1
ATOM 1321 C CA . SER B 1 29 ? -16.711 4.283 3.637 1 85.59 29 SER B CA 1
ATOM 1322 C C . SER B 1 29 ? -17.651 3.13 3.97 1 85.59 29 SER B C 1
ATOM 1324 O O . SER B 1 29 ? -18.807 3.35 4.337 1 85.59 29 SER B O 1
ATOM 1326 N N . ASP B 1 30 ? -17.226 1.939 3.903 1 77.17 30 ASP B N 1
ATOM 1327 C CA . ASP B 1 30 ? -18.159 0.831 4.081 1 77.17 30 ASP B CA 1
ATOM 1328 C C . ASP B 1 30 ? -18.054 0.243 5.487 1 77.17 30 ASP B C 1
ATOM 1330 O O . ASP B 1 30 ? -18.692 -0.765 5.793 1 77.17 30 ASP B O 1
ATOM 1334 N N . HIS B 1 31 ? -17.2 0.796 6.24 1 84.1 31 HIS B N 1
ATOM 1335 C CA . HIS B 1 31 ? -17.048 0.388 7.632 1 84.1 31 HIS B CA 1
ATOM 1336 C C . HIS B 1 31 ? -17.314 1.552 8.58 1 84.1 31 HIS B C 1
ATOM 1338 O O . HIS B 1 31 ? -16.399 2.308 8.914 1 84.1 31 HIS B O 1
ATOM 1344 N N . GLU B 1 32 ? -18.447 1.635 9.073 1 82.75 32 GLU B N 1
ATOM 1345 C CA . GLU B 1 32 ? -18.945 2.793 9.81 1 82.75 32 GLU B CA 1
ATOM 1346 C C . GLU B 1 32 ? -18.066 3.098 11.019 1 82.75 32 GLU B C 1
ATOM 1348 O O . GLU B 1 32 ? -17.926 4.257 11.415 1 82.75 32 GLU B O 1
ATOM 1353 N N . GLN B 1 33 ? -17.501 2.08 11.539 1 90.32 33 GLN B N 1
ATOM 1354 C CA . GLN B 1 33 ? -16.749 2.303 12.769 1 90.32 33 GLN B CA 1
ATOM 1355 C C . GLN B 1 33 ? -15.277 2.573 12.472 1 90.32 33 GLN B C 1
ATOM 1357 O O . GLN B 1 33 ? -14.5 2.875 13.381 1 90.32 33 GLN B O 1
ATOM 1362 N N . ALA B 1 34 ? -14.951 2.532 11.231 1 93.71 34 ALA B N 1
ATOM 1363 C CA . ALA B 1 34 ? -13.559 2.791 10.87 1 93.71 34 ALA B CA 1
ATOM 1364 C C . ALA B 1 34 ? -13.21 4.264 11.057 1 93.71 34 ALA B C 1
ATOM 1366 O O . ALA B 1 34 ? -14.064 5.138 10.887 1 93.71 34 ALA B O 1
ATOM 1367 N N . GLU B 1 35 ? -11.974 4.511 11.472 1 97.21 35 GLU B N 1
ATOM 1368 C CA . GLU B 1 35 ? -11.484 5.864 11.719 1 97.21 35 GLU B CA 1
ATOM 1369 C C . GLU B 1 35 ? -10.494 6.297 10.642 1 97.21 35 GLU B C 1
ATOM 1371 O O . GLU B 1 35 ? -9.671 5.498 10.19 1 97.21 35 GLU B O 1
ATOM 1376 N N . LEU B 1 36 ? -10.613 7.551 10.323 1 97.28 36 LEU B N 1
ATOM 1377 C CA . LEU B 1 36 ? -9.702 8.133 9.344 1 97.28 36 LEU B CA 1
ATOM 1378 C C . LEU B 1 36 ? -8.908 9.282 9.956 1 97.28 36 LEU B C 1
ATOM 1380 O O . LEU B 1 36 ? -9.487 10.276 10.399 1 97.28 36 LEU B O 1
ATOM 1384 N N . GLU B 1 37 ? -7.601 9.067 9.993 1 97.8 37 GLU B N 1
ATOM 1385 C CA . GLU B 1 37 ? -6.657 10.084 10.449 1 97.8 37 GLU B CA 1
ATOM 1386 C C . GLU B 1 37 ? -5.909 10.708 9.275 1 97.8 37 GLU B C 1
ATOM 1388 O O . GLU B 1 37 ? -5.425 9.998 8.391 1 97.8 37 GLU B O 1
ATOM 1393 N N . VAL B 1 38 ? -5.851 12.022 9.3 1 98.09 38 VAL B N 1
ATOM 1394 C CA . VAL B 1 38 ? -5.064 12.721 8.29 1 98.09 38 VAL B CA 1
ATOM 1395 C C . VAL B 1 38 ? -3.94 13.507 8.962 1 98.09 38 VAL B C 1
ATOM 1397 O O . VAL B 1 38 ? -4.173 14.222 9.94 1 98.09 38 VAL B O 1
ATOM 1400 N N . VAL B 1 39 ? -2.703 13.352 8.438 1 97.15 39 VAL B N 1
ATOM 1401 C CA . VAL B 1 39 ? -1.589 14.07 9.05 1 97.15 39 VAL B CA 1
ATOM 1402 C C . VAL B 1 39 ? -0.85 14.879 7.987 1 97.15 39 VAL B C 1
ATOM 1404 O O . VAL B 1 39 ? -0.649 14.407 6.866 1 97.15 39 VAL B O 1
ATOM 1407 N N . THR B 1 40 ? -0.543 16.038 8.31 1 95.2 40 THR B N 1
ATOM 1408 C CA . THR B 1 40 ? 0.373 16.897 7.568 1 95.2 40 THR B CA 1
ATOM 1409 C C . THR B 1 40 ? 1.589 17.255 8.418 1 95.2 40 THR B C 1
ATOM 1411 O O . THR B 1 40 ? 1.45 17.613 9.589 1 95.2 40 THR B O 1
ATOM 1414 N N . VAL B 1 41 ? 2.781 17.101 7.808 1 92.25 41 VAL B N 1
ATOM 1415 C CA . VAL B 1 41 ? 4.014 17.356 8.547 1 92.25 41 VAL B CA 1
ATOM 1416 C C . VAL B 1 41 ? 4.769 18.519 7.907 1 92.25 41 VAL B C 1
ATOM 1418 O O . VAL B 1 41 ? 5.035 18.506 6.702 1 92.25 41 VAL B O 1
ATOM 1421 N N . MET B 1 42 ? 5.059 19.49 8.626 1 86.36 42 MET B N 1
ATOM 1422 C CA . MET B 1 42 ? 5.835 20.642 8.176 1 86.36 42 MET B CA 1
ATOM 1423 C C . MET B 1 42 ? 7.299 20.503 8.58 1 86.36 42 MET B C 1
ATOM 1425 O O . MET B 1 42 ? 7.602 20.155 9.722 1 86.36 42 MET B O 1
ATOM 1429 N N . MET B 1 43 ? 8.164 20.536 7.521 1 77.23 43 MET B N 1
ATOM 1430 C CA . MET B 1 43 ? 9.594 20.49 7.809 1 77.23 43 MET B CA 1
ATOM 1431 C C . MET B 1 43 ? 10.14 21.888 8.081 1 77.23 43 MET B C 1
ATOM 1433 O O . MET B 1 43 ? 9.874 22.821 7.321 1 77.23 43 MET B O 1
ATOM 1437 N N . TYR B 1 44 ? 10.418 22.279 9.344 1 64.23 44 TYR B N 1
ATOM 1438 C CA . TYR B 1 44 ? 11.012 23.59 9.582 1 64.23 44 TYR B CA 1
ATOM 1439 C C . TYR B 1 44 ? 12.481 23.604 9.177 1 64.23 44 TYR B C 1
ATOM 1441 O O . TYR B 1 44 ? 13.27 22.783 9.65 1 64.23 44 TYR B O 1
ATOM 1449 N N . LEU B 1 45 ? 12.757 23.988 7.967 1 55.07 45 LEU B N 1
ATOM 1450 C CA . LEU B 1 45 ? 14.165 24.26 7.704 1 55.07 45 LEU B CA 1
ATOM 1451 C C . LEU B 1 45 ? 14.709 25.302 8.676 1 55.07 45 LEU B C 1
ATOM 1453 O O . LEU B 1 45 ? 13.997 26.236 9.054 1 55.07 45 LEU B O 1
ATOM 1457 N N . GLY B 1 46 ? 15.541 24.961 9.583 1 52.58 46 GLY B N 1
ATOM 1458 C CA . GLY B 1 46 ? 16.313 25.808 10.478 1 52.58 46 GLY B CA 1
ATOM 1459 C C . GLY B 1 46 ? 16.505 27.217 9.949 1 52.58 46 GLY B C 1
ATOM 1460 O O . GLY B 1 46 ? 17.259 27.43 8.997 1 52.58 46 GLY B O 1
ATOM 1461 N N . ALA B 1 47 ? 15.488 28.004 9.872 1 50.43 47 ALA B N 1
ATOM 1462 C CA . ALA B 1 47 ? 15.856 29.388 9.582 1 50.43 47 ALA B CA 1
ATOM 1463 C C . ALA B 1 47 ? 16.896 29.899 10.576 1 50.43 47 ALA B C 1
ATOM 1465 O O . ALA B 1 47 ? 16.711 29.786 11.79 1 50.43 47 ALA B O 1
ATOM 1466 N N . TYR B 1 48 ? 18.119 29.894 10.199 1 51.52 48 TYR B N 1
ATOM 1467 C CA . TYR B 1 48 ? 19.245 30.395 10.98 1 51.52 48 TYR B CA 1
ATOM 1468 C C . TYR B 1 48 ? 18.922 31.752 11.594 1 51.52 48 TYR B C 1
ATOM 1470 O O . TYR B 1 48 ? 19.428 32.092 12.666 1 51.52 48 TYR B O 1
ATOM 1478 N N . ASP B 1 49 ? 18.52 32.865 10.784 1 54.47 49 ASP B N 1
ATOM 1479 C CA . ASP B 1 49 ? 18.508 34.188 11.401 1 54.47 49 ASP B CA 1
ATOM 1480 C C . ASP B 1 49 ? 17.097 34.58 11.832 1 54.47 49 ASP B C 1
ATOM 1482 O O . ASP B 1 49 ? 16.113 34.099 11.266 1 54.47 49 ASP B O 1
ATOM 1486 N N . ALA B 1 50 ? 16.894 35.268 12.991 1 53.77 50 ALA B N 1
ATOM 1487 C CA . ALA B 1 50 ? 15.717 35.668 13.759 1 53.77 50 ALA B CA 1
ATOM 1488 C C . ALA B 1 50 ? 14.628 36.223 12.845 1 53.77 50 ALA B C 1
ATOM 1490 O O . ALA B 1 50 ? 13.442 35.95 13.045 1 53.77 50 ALA B O 1
ATOM 1491 N N . TYR B 1 51 ? 14.921 37.165 12.115 1 53.73 51 TYR B N 1
ATOM 1492 C CA . TYR B 1 51 ? 13.987 37.847 11.226 1 53.73 51 TYR B CA 1
ATOM 1493 C C . TYR B 1 51 ? 13.384 36.875 10.219 1 53.73 51 TYR B C 1
ATOM 1495 O O . TYR B 1 51 ? 12.181 36.917 9.95 1 53.73 51 TYR B O 1
ATOM 1503 N N . SER B 1 52 ? 14.188 35.936 9.779 1 58.67 52 SER B N 1
ATOM 1504 C CA . SER B 1 52 ? 13.822 34.959 8.758 1 58.67 52 SER B CA 1
ATOM 1505 C C . SER B 1 52 ? 12.888 33.894 9.321 1 58.67 52 SER B C 1
ATOM 1507 O O . SER B 1 52 ? 12.018 33.385 8.611 1 58.67 52 SER B O 1
ATOM 1509 N N . PHE B 1 53 ? 12.863 34.026 10.612 1 58.28 53 PHE B N 1
ATOM 1510 C CA . PHE B 1 53 ? 12.074 33.021 11.315 1 58.28 53 PHE B CA 1
ATOM 1511 C C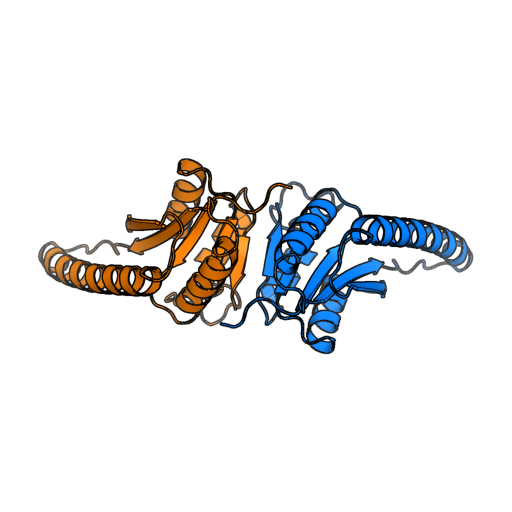 . PHE B 1 53 ? 10.61 33.438 11.391 1 58.28 53 PHE B C 1
ATOM 1513 O O . PHE B 1 53 ? 9.713 32.615 11.193 1 58.28 53 PHE B O 1
ATOM 1520 N N . LYS B 1 54 ? 10.411 34.799 11.67 1 61.9 54 LYS B N 1
ATOM 1521 C CA . LYS B 1 54 ? 9.032 35.254 11.826 1 61.9 54 LYS B CA 1
ATOM 1522 C C . LYS B 1 54 ? 8.271 35.164 10.507 1 61.9 54 LYS B C 1
ATOM 1524 O O . LYS B 1 54 ? 7.11 34.749 10.481 1 61.9 54 LYS B O 1
ATOM 1529 N N . GLU B 1 55 ? 8.882 35.673 9.423 1 62.5 55 GLU B N 1
ATOM 1530 C CA . GLU B 1 55 ? 8.241 35.619 8.113 1 62.5 55 GLU B CA 1
ATOM 1531 C C . GLU B 1 55 ? 8.027 34.177 7.662 1 62.5 55 GLU B C 1
ATOM 1533 O O . GLU B 1 55 ? 7.003 33.856 7.056 1 62.5 55 GLU B O 1
ATOM 1538 N N . LEU B 1 56 ? 8.912 33.4 8.035 1 61.87 56 LEU B N 1
ATOM 1539 C CA . LEU B 1 56 ? 8.808 31.991 7.674 1 61.87 56 LEU B CA 1
ATOM 1540 C C . LEU B 1 56 ? 7.686 31.312 8.452 1 61.87 56 LEU B C 1
ATOM 1542 O O . LEU B 1 56 ? 6.942 30.5 7.897 1 61.87 56 LEU B O 1
ATOM 1546 N N . ARG B 1 57 ? 7.614 31.791 9.606 1 63.51 57 ARG B N 1
ATOM 1547 C CA . ARG B 1 57 ? 6.571 31.197 10.436 1 63.51 57 ARG B CA 1
ATOM 1548 C C . ARG B 1 57 ? 5.184 31.561 9.915 1 63.51 57 ARG B C 1
ATOM 1550 O O . ARG B 1 57 ? 4.276 30.727 9.918 1 63.51 57 ARG B O 1
ATOM 1557 N N . LYS B 1 58 ? 5.124 32.899 9.606 1 66.33 58 LYS B N 1
ATOM 1558 C CA . LYS B 1 58 ? 3.825 33.332 9.098 1 66.33 58 LYS B CA 1
ATOM 1559 C C . LYS B 1 58 ? 3.464 32.595 7.812 1 66.33 58 LYS B C 1
ATOM 1561 O O . LYS B 1 58 ? 2.311 32.205 7.616 1 66.33 58 LYS B O 1
ATOM 1566 N N . THR B 1 59 ? 4.401 32.481 6.92 1 66.85 59 THR B N 1
ATOM 1567 C CA . THR B 1 59 ? 4.172 31.782 5.661 1 66.85 59 THR B CA 1
ATOM 1568 C C . THR B 1 59 ? 3.84 30.314 5.91 1 66.85 59 THR B C 1
ATOM 1570 O O . THR B 1 59 ? 2.915 29.769 5.303 1 66.85 59 THR B O 1
ATOM 1573 N N . VAL B 1 60 ? 4.47 29.852 6.853 1 67.72 60 VAL B N 1
ATOM 1574 C CA . VAL B 1 60 ? 4.256 28.451 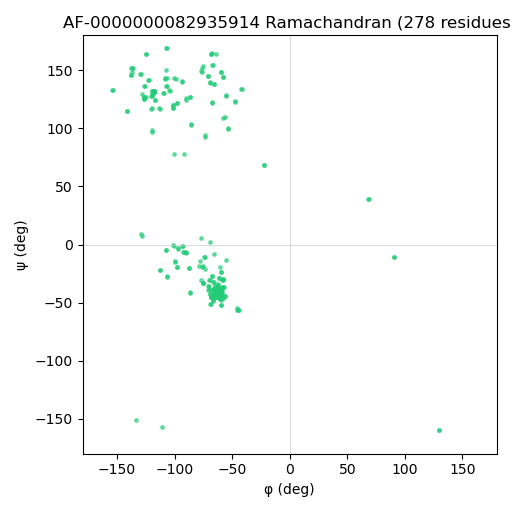7.201 1 67.72 60 VAL B CA 1
ATOM 1575 C C . VAL B 1 60 ? 2.872 28.278 7.821 1 67.72 60 VAL B C 1
ATOM 1577 O O . VAL B 1 60 ? 2.157 27.324 7.502 1 67.72 60 VAL B O 1
ATOM 1580 N N . GLU B 1 61 ? 2.564 29.256 8.594 1 70.75 61 GLU B N 1
ATOM 1581 C CA . GLU B 1 61 ? 1.259 29.192 9.246 1 70.75 61 GLU B CA 1
ATOM 1582 C C . GLU B 1 61 ? 0.127 29.304 8.229 1 70.75 61 GLU B C 1
ATOM 1584 O O . GLU B 1 61 ? -0.878 28.598 8.331 1 70.75 61 GLU B O 1
ATOM 1589 N N . SER B 1 62 ? 0.384 30.282 7.374 1 75.95 62 SER B N 1
ATOM 1590 C CA . SER B 1 62 ? -0.648 30.462 6.359 1 75.95 62 SER B CA 1
ATOM 1591 C C . SER B 1 62 ? -0.779 29.224 5.478 1 75.95 62 SER B C 1
ATOM 1593 O O . SER B 1 62 ? -1.891 28.791 5.168 1 75.95 62 SER B O 1
ATOM 1595 N N . GLU B 1 63 ? 0.263 28.676 5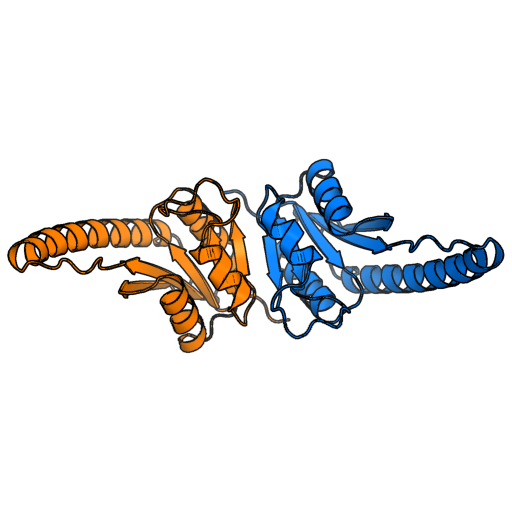.086 1 76.68 63 GLU B N 1
ATOM 1596 C CA . GLU B 1 63 ? 0.247 27.489 4.236 1 76.68 63 GLU B CA 1
ATOM 1597 C C . GLU B 1 63 ? -0.357 26.294 4.969 1 76.68 63 GLU B C 1
ATOM 1599 O O . GLU B 1 63 ? -1.124 25.525 4.386 1 76.68 63 GLU B O 1
ATOM 1604 N N . THR B 1 64 ? -0.06 26.311 6.144 1 76.09 64 THR B N 1
ATOM 1605 C CA . THR B 1 64 ? -0.572 25.226 6.974 1 76.09 64 THR B CA 1
ATOM 1606 C C . THR B 1 64 ? -2.084 25.341 7.141 1 76.09 64 THR B C 1
ATOM 1608 O O . THR B 1 64 ? -2.803 24.344 7.038 1 76.09 64 THR B O 1
ATOM 1611 N N . SER B 1 65 ? -2.461 26.586 7.365 1 82.62 65 SER B N 1
ATOM 1612 C CA . SER B 1 65 ? -3.891 26.806 7.549 1 82.62 65 SER B CA 1
ATOM 1613 C C . SER B 1 65 ? -4.674 26.432 6.294 1 82.62 65 SER B C 1
ATOM 1615 O O . SER B 1 65 ? -5.752 25.842 6.381 1 82.62 65 SER B O 1
ATOM 1617 N N . LEU B 1 66 ? -4.139 26.747 5.175 1 86.96 66 LEU B N 1
ATOM 1618 C CA . LEU B 1 66 ? -4.796 26.431 3.911 1 86.96 66 LEU B CA 1
ATOM 1619 C C . LEU B 1 66 ? -4.884 24.922 3.707 1 86.96 66 LEU B C 1
ATOM 1621 O O . LEU B 1 66 ? -5.91 24.413 3.25 1 86.96 66 LEU B O 1
ATOM 1625 N N . LEU B 1 67 ? -3.88 24.243 4.069 1 88.85 67 LEU B N 1
ATOM 1626 C CA . LEU B 1 67 ? -3.856 22.793 3.914 1 88.85 67 LEU B CA 1
ATOM 1627 C C . LEU B 1 67 ? -4.867 22.129 4.842 1 88.85 67 LEU B C 1
ATOM 1629 O O . LEU B 1 67 ? -5.565 21.196 4.441 1 88.85 67 LEU B O 1
ATOM 1633 N N . VAL B 1 68 ? -4.952 22.628 5.963 1 88.31 68 VAL B N 1
ATOM 1634 C CA . VAL B 1 68 ? -5.881 22.089 6.951 1 88.31 68 VAL B CA 1
ATOM 1635 C C . VAL B 1 68 ? -7.318 22.297 6.476 1 88.31 68 VAL B C 1
ATOM 1637 O O . VAL B 1 68 ? -8.146 21.388 6.567 1 88.31 68 VAL B O 1
ATOM 1640 N N . GLU B 1 69 ? -7.596 23.474 5.995 1 91.46 69 GLU B N 1
ATOM 1641 C CA . GLU B 1 69 ? -8.939 23.764 5.502 1 91.46 69 GLU B CA 1
ATOM 1642 C C . GLU B 1 69 ? -9.291 22.882 4.307 1 91.46 69 GLU B C 1
ATOM 1644 O O . GLU B 1 69 ? -10.423 22.408 4.191 1 91.46 69 GLU B O 1
ATOM 1649 N N . GLU B 1 70 ? -8.364 22.725 3.478 1 94.95 70 GLU B N 1
ATOM 1650 C CA . GLU B 1 70 ? -8.562 21.851 2.325 1 94.95 70 GLU B CA 1
ATOM 1651 C C . GLU B 1 70 ? -8.92 20.433 2.762 1 94.95 70 GLU B C 1
ATOM 1653 O O . GLU B 1 70 ? -9.867 19.838 2.243 1 94.95 70 GLU B O 1
ATOM 1658 N N . VAL B 1 71 ? -8.202 19.91 3.724 1 95.53 71 VAL B N 1
ATOM 1659 C CA . VAL B 1 71 ? -8.435 18.558 4.22 1 95.53 71 VAL B CA 1
ATOM 1660 C C . VAL B 1 71 ? -9.816 18.475 4.867 1 95.53 71 VAL B C 1
ATOM 1662 O O . VAL B 1 71 ? -10.561 17.52 4.633 1 95.53 71 VAL B O 1
ATOM 1665 N N . LYS B 1 72 ? -10.13 19.472 5.645 1 94.77 72 LYS B N 1
ATOM 1666 C CA . LYS B 1 72 ? -11.432 19.489 6.304 1 94.77 72 LYS B CA 1
ATOM 1667 C C . LYS B 1 72 ? -12.566 19.47 5.282 1 94.77 72 LYS B C 1
ATOM 1669 O O . LYS B 1 72 ? -13.558 18.76 5.461 1 94.77 72 LYS B O 1
ATOM 1674 N N . ASP B 1 73 ? -12.385 20.237 4.277 1 95.49 73 ASP B N 1
ATOM 1675 C CA . ASP B 1 73 ? -13.38 20.269 3.209 1 95.49 73 ASP B CA 1
ATOM 1676 C C . ASP B 1 73 ? -13.522 18.899 2.549 1 95.49 73 ASP B C 1
ATOM 1678 O O . ASP B 1 73 ? -14.637 18.437 2.298 1 95.49 73 ASP B O 1
ATOM 1682 N N . MET B 1 74 ? -12.447 18.271 2.329 1 95.27 74 MET B N 1
ATOM 1683 C CA . MET B 1 74 ? -12.446 16.967 1.673 1 95.27 74 MET B CA 1
ATOM 1684 C C . MET B 1 74 ? -13.088 15.909 2.564 1 95.27 74 MET B C 1
ATOM 1686 O O . MET B 1 74 ? -13.638 14.924 2.068 1 95.27 74 MET B O 1
ATOM 1690 N N . LEU B 1 75 ? -13.009 16.137 3.874 1 96.24 75 LEU B N 1
ATOM 1691 C CA . LEU B 1 75 ? -13.507 15.145 4.82 1 96.24 75 LEU B CA 1
ATOM 1692 C C . LEU B 1 75 ? -14.962 15.423 5.183 1 96.24 75 LEU B C 1
ATOM 1694 O O . LEU B 1 75 ? -15.596 14.626 5.879 1 96.24 75 LEU B O 1
ATOM 1698 N N . SER B 1 76 ? -15.496 16.537 4.727 1 94.63 76 SER B N 1
ATOM 1699 C CA . SER B 1 76 ? -16.822 16.993 5.131 1 94.63 76 SER B CA 1
ATOM 1700 C C . SER B 1 76 ? -17.892 15.969 4.768 1 94.63 76 SER B C 1
ATOM 1702 O O . SER B 1 76 ? -18.929 15.885 5.43 1 94.63 76 SER B O 1
ATOM 1704 N N . SER B 1 77 ? -17.639 15.121 3.793 1 90.81 77 SER B N 1
ATOM 1705 C CA . SER B 1 77 ? -18.629 14.159 3.319 1 90.81 77 SER B CA 1
ATOM 1706 C C . SER B 1 77 ? -18.426 12.793 3.966 1 90.81 77 SER B C 1
ATOM 1708 O O . SER B 1 77 ? -19.2 11.864 3.724 1 90.81 77 SER B O 1
ATOM 1710 N N . VAL B 1 78 ? -17.388 12.697 4.753 1 93.59 78 VAL B N 1
ATOM 1711 C CA . VAL B 1 78 ? -17.069 11.417 5.376 1 93.59 78 VAL B CA 1
ATOM 1712 C C . VAL B 1 78 ? -17.845 11.27 6.683 1 93.59 78 VAL B C 1
ATOM 1714 O O . VAL B 1 78 ? -17.778 12.141 7.554 1 93.59 78 VAL B O 1
ATOM 1717 N N . GLN B 1 79 ? -18.542 10.22 6.851 1 93.58 79 GLN B N 1
ATOM 1718 C CA . GLN B 1 79 ? -19.386 9.991 8.019 1 93.58 79 GLN B CA 1
ATOM 1719 C C . GLN B 1 79 ? -18.597 9.333 9.147 1 93.58 79 GLN B C 1
ATOM 1721 O O . GLN B 1 79 ? -19.006 9.382 10.309 1 93.58 79 GLN B O 1
ATOM 1726 N N . ASN B 1 80 ? -17.528 8.736 8.799 1 95.33 80 ASN B N 1
ATOM 1727 C CA . ASN B 1 80 ? -16.668 8.084 9.78 1 95.33 80 ASN B CA 1
ATOM 1728 C C . ASN B 1 80 ? -16.019 9.098 10.718 1 95.33 80 ASN B C 1
ATOM 1730 O O . ASN B 1 80 ? -15.912 10.28 10.383 1 95.33 80 ASN B O 1
ATOM 1734 N N . PRO B 1 81 ? -15.646 8.672 11.962 1 96.15 81 PRO B N 1
ATOM 1735 C CA . PRO B 1 81 ? -14.797 9.547 12.774 1 96.15 81 PRO B CA 1
ATOM 1736 C C . PRO B 1 81 ? -13.512 9.954 12.056 1 96.15 81 PRO B C 1
ATOM 1738 O O . PRO B 1 81 ? -12.809 9.099 11.511 1 96.15 81 PRO B O 1
ATOM 1741 N N . THR B 1 82 ? -13.269 11.255 12.024 1 96.94 82 THR B N 1
ATOM 1742 C CA . THR B 1 82 ? -12.083 11.764 11.344 1 96.94 82 THR B CA 1
ATOM 1743 C C . THR B 1 82 ? -11.305 12.713 12.251 1 96.94 82 THR B C 1
ATOM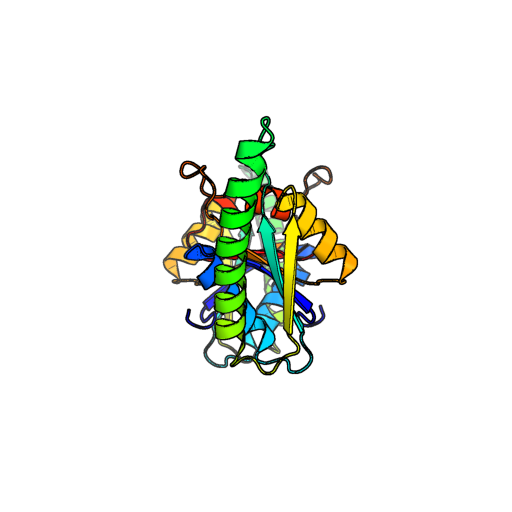 1745 O O . THR B 1 82 ? -11.888 13.376 13.111 1 96.94 82 THR B O 1
ATOM 1748 N N . SER B 1 83 ? -9.985 12.722 12.11 1 96.67 83 SER B N 1
ATOM 1749 C CA . SER B 1 83 ? -9.105 13.656 12.804 1 96.67 83 SER B CA 1
ATOM 1750 C C . SER B 1 83 ? -8.016 14.184 11.875 1 96.67 83 SER B C 1
ATOM 1752 O O . SER B 1 83 ? -7.542 13.464 10.995 1 96.67 83 SER B O 1
ATOM 1754 N N . VAL B 1 84 ? -7.686 15.367 12.112 1 96.63 84 VAL B N 1
ATOM 1755 C CA . VAL B 1 84 ? -6.632 16.018 11.34 1 96.63 84 VAL B CA 1
ATOM 1756 C C . VAL B 1 84 ? -5.492 16.431 12.268 1 96.63 84 VAL B C 1
ATOM 1758 O O . VAL B 1 84 ? -5.723 17.056 13.306 1 96.63 84 VAL B O 1
ATOM 1761 N N . HIS B 1 85 ? -4.287 16.054 11.875 1 95.42 85 HIS B N 1
ATOM 1762 C CA . HIS B 1 85 ? -3.097 16.334 12.67 1 95.42 85 HIS B CA 1
ATOM 1763 C C . HIS B 1 85 ? -2.104 17.191 11.893 1 95.42 85 HIS B C 1
ATOM 1765 O O . HIS B 1 85 ? -1.822 16.917 10.724 1 95.42 85 HIS B O 1
ATOM 1771 N N . MET B 1 86 ? -1.668 18.182 12.545 1 93.72 86 MET B N 1
ATOM 1772 C CA . MET B 1 86 ? -0.569 18.999 12.039 1 93.72 86 MET B CA 1
ATOM 1773 C C . MET B 1 86 ? 0.672 18.843 12.911 1 93.72 86 MET B C 1
ATOM 1775 O O . MET B 1 86 ? 0.66 19.213 14.086 1 93.72 86 MET B O 1
ATOM 1779 N N . LEU B 1 87 ? 1.718 18.326 12.337 1 93.07 87 LEU B N 1
ATOM 1780 C CA . LEU B 1 87 ? 2.936 18.054 13.093 1 93.07 87 LEU B CA 1
ATOM 1781 C C . LEU B 1 87 ? 4.137 18.745 12.457 1 93.07 87 LEU B C 1
ATOM 1783 O O . LEU B 1 87 ? 4.054 19.227 11.325 1 93.07 87 LEU B O 1
ATOM 1787 N N . GLU B 1 88 ? 5.228 18.853 13.228 1 90.53 88 GLU B N 1
ATOM 1788 C CA . GLU B 1 88 ? 6.481 19.433 12.754 1 90.53 88 GLU B CA 1
ATOM 1789 C C . GLU B 1 88 ? 7.636 18.447 12.9 1 90.53 88 GLU B C 1
ATOM 1791 O O . GLU B 1 88 ? 7.708 17.707 13.884 1 90.53 88 GLU B O 1
ATOM 1796 N N . GLY B 1 89 ? 8.539 18.439 11.892 1 92.01 89 GLY B N 1
ATOM 1797 C CA . GLY B 1 89 ? 9.701 17.566 11.96 1 92.01 89 GLY B CA 1
ATOM 1798 C C . GLY B 1 89 ? 9.902 16.742 10.703 1 92.01 89 GLY B C 1
ATOM 1799 O O . GLY B 1 89 ? 9.496 17.152 9.614 1 92.01 89 GLY B O 1
ATOM 1800 N N . ASP B 1 90 ? 10.628 15.683 10.811 1 93.07 90 ASP B N 1
ATOM 1801 C CA . ASP B 1 90 ? 10.823 14.75 9.707 1 93.07 90 ASP B CA 1
ATOM 1802 C C . ASP B 1 90 ? 9.523 14.025 9.364 1 93.07 90 ASP B C 1
ATOM 1804 O O . ASP B 1 90 ? 8.942 13.347 10.215 1 93.07 90 ASP B O 1
ATOM 1808 N N . PRO B 1 91 ? 9.098 14.135 8.219 1 94.52 91 PRO B N 1
ATOM 1809 C CA . PRO B 1 91 ? 7.795 13.569 7.863 1 94.52 91 PRO B CA 1
ATOM 1810 C C . PRO B 1 91 ? 7.725 12.06 8.087 1 94.52 91 PRO B C 1
ATOM 1812 O O . PRO B 1 91 ? 6.747 11.561 8.651 1 94.52 91 PRO B O 1
ATOM 1815 N N . SER B 1 92 ? 8.737 11.333 7.71 1 96.06 92 SER B N 1
ATOM 1816 C CA . SER B 1 92 ? 8.715 9.883 7.868 1 96.06 92 SER B CA 1
ATOM 1817 C C . SER B 1 92 ? 8.584 9.488 9.335 1 96.06 92 SER B C 1
ATOM 1819 O O . SER B 1 92 ? 7.751 8.651 9.687 1 96.06 92 SER B O 1
ATOM 1821 N N . LEU B 1 93 ? 9.353 10.122 10.157 1 96.98 93 LEU B N 1
ATOM 1822 C CA . LEU B 1 93 ? 9.369 9.808 11.581 1 96.98 93 LEU B CA 1
ATOM 1823 C C . LEU B 1 93 ? 8.038 10.17 12.232 1 96.98 93 LEU B C 1
ATOM 1825 O O . LEU B 1 93 ? 7.504 9.401 13.034 1 96.98 93 LEU B O 1
ATOM 1829 N N . GLN B 1 94 ? 7.552 11.324 11.875 1 97.27 94 GLN B N 1
ATOM 1830 C CA . GLN B 1 94 ? 6.304 11.784 12.475 1 97.27 94 GLN B CA 1
ATOM 1831 C C . GLN B 1 94 ? 5.134 10.895 12.061 1 97.27 94 GLN B C 1
ATOM 1833 O O . GLN B 1 94 ? 4.254 10.601 12.873 1 97.27 94 GLN B O 1
ATOM 1838 N N . ILE B 1 95 ? 5.104 10.455 10.843 1 98.06 95 ILE B N 1
ATOM 1839 C CA . ILE B 1 95 ? 4.049 9.584 10.337 1 98.06 95 ILE B CA 1
ATOM 1840 C C . ILE B 1 95 ? 4.084 8.248 11.074 1 98.06 95 ILE B C 1
ATOM 1842 O O . ILE B 1 95 ? 3.05 7.759 11.537 1 98.06 95 ILE B O 1
ATOM 1846 N N . ILE B 1 96 ? 5.268 7.695 11.236 1 98.19 96 ILE B N 1
ATOM 1847 C CA . ILE B 1 96 ? 5.433 6.404 11.895 1 98.19 96 ILE B CA 1
ATOM 1848 C C . ILE B 1 96 ? 5.041 6.52 13.366 1 98.19 96 ILE B C 1
ATOM 1850 O O . ILE B 1 96 ? 4.3 5.683 13.885 1 98.19 96 ILE B O 1
ATOM 1854 N N . LYS B 1 97 ? 5.522 7.549 13.984 1 98.26 97 LYS B N 1
ATOM 1855 C CA . LYS B 1 97 ? 5.222 7.77 15.396 1 98.26 97 LYS B CA 1
ATOM 1856 C C . LYS B 1 97 ? 3.72 7.91 15.623 1 98.26 97 LYS B C 1
ATOM 1858 O O . LYS B 1 97 ? 3.165 7.298 16.538 1 98.26 97 LYS B O 1
ATOM 1863 N N . LEU B 1 98 ? 3.087 8.707 14.818 1 98.44 98 LEU B N 1
ATOM 1864 C CA . LEU B 1 98 ? 1.649 8.907 14.956 1 98.44 98 LEU B CA 1
ATOM 1865 C C . LEU B 1 98 ? 0.894 7.602 14.724 1 98.44 98 LEU B C 1
ATOM 1867 O O . LEU B 1 98 ? -0.066 7.3 15.436 1 98.44 98 LEU B O 1
ATOM 1871 N N . ALA B 1 99 ? 1.275 6.85 13.703 1 98.14 99 ALA B N 1
ATOM 1872 C CA . ALA B 1 99 ? 0.638 5.568 13.409 1 98.14 99 ALA B CA 1
ATOM 1873 C C . ALA B 1 99 ? 0.698 4.636 14.616 1 98.14 99 ALA B C 1
ATOM 1875 O O . ALA B 1 99 ? -0.295 3.99 14.959 1 98.14 99 ALA B O 1
ATOM 1876 N N . GLU B 1 100 ? 1.833 4.581 15.237 1 97.51 100 GLU B N 1
ATOM 1877 C CA . GLU B 1 100 ? 2.02 3.717 16.399 1 97.51 100 GLU B CA 1
ATOM 1878 C C . GLU B 1 100 ? 1.211 4.215 17.593 1 97.51 100 GLU B C 1
ATOM 1880 O O . GLU B 1 100 ? 0.546 3.428 18.27 1 97.51 100 GLU B O 1
ATOM 1885 N N . GLU B 1 101 ? 1.27 5.502 17.842 1 97.67 101 GLU B N 1
ATOM 1886 C CA . GLU B 1 101 ? 0.564 6.118 18.961 1 97.67 101 GLU B CA 1
ATOM 1887 C C . GLU B 1 101 ? -0.942 5.898 18.853 1 97.67 101 GLU B C 1
ATOM 1889 O O . GLU B 1 101 ? -1.615 5.664 19.859 1 97.67 101 GLU B O 1
ATOM 1894 N N . LYS B 1 102 ? -1.477 5.999 17.64 1 97.26 102 LYS B N 1
ATOM 1895 C CA . LYS B 1 102 ? -2.921 5.942 17.431 1 97.26 102 LYS B CA 1
ATOM 1896 C C . LYS B 1 102 ? -3.387 4.508 17.197 1 97.26 102 LYS B C 1
ATOM 1898 O O . LYS B 1 102 ? -4.587 4.251 17.08 1 97.26 102 LYS B O 1
ATOM 1903 N N . GLY B 1 103 ? -2.425 3.562 17.068 1 96.4 103 GLY B N 1
ATOM 1904 C CA . GLY B 1 103 ? -2.799 2.187 16.779 1 96.4 103 GLY B CA 1
ATOM 1905 C C . GLY B 1 103 ? -3.371 2.004 15.386 1 96.4 103 GLY B C 1
ATOM 1906 O O . GLY B 1 103 ? -4.364 1.296 15.205 1 96.4 103 GLY B O 1
ATOM 1907 N N . VAL B 1 104 ? -2.814 2.692 14.385 1 96.44 104 VAL B N 1
ATOM 1908 C CA . VAL B 1 104 ? -3.223 2.644 12.985 1 96.44 104 VAL B CA 1
ATOM 1909 C C . VAL B 1 104 ? -2.952 1.254 12.415 1 96.44 104 VAL B C 1
ATOM 1911 O O . VAL B 1 104 ? -1.901 0.663 12.676 1 96.44 104 VAL B O 1
ATOM 1914 N N . ASP B 1 105 ? -3.934 0.804 11.645 1 95.49 105 ASP B N 1
ATOM 1915 C CA . ASP B 1 105 ? -3.732 -0.534 11.096 1 95.49 105 ASP B CA 1
ATOM 1916 C C . ASP B 1 105 ? -3.427 -0.473 9.601 1 95.49 105 ASP B C 1
ATOM 1918 O O . ASP B 1 105 ? -3.083 -1.488 8.991 1 95.49 105 ASP B O 1
ATOM 1922 N N . THR B 1 106 ? -3.488 0.733 9.014 1 96.81 106 THR B N 1
ATOM 1923 C CA . THR B 1 106 ? -3.104 0.923 7.619 1 96.81 106 THR B CA 1
ATOM 1924 C C . THR B 1 106 ? -2.649 2.359 7.375 1 96.81 106 THR B C 1
ATOM 1926 O O . THR B 1 106 ? -3.305 3.307 7.813 1 96.81 106 THR B O 1
ATOM 1929 N N . ILE B 1 107 ? -1.546 2.517 6.72 1 98.26 107 ILE B N 1
ATOM 1930 C CA . ILE B 1 107 ? -1.071 3.83 6.299 1 98.26 107 ILE B CA 1
ATOM 1931 C C . ILE B 1 107 ? -1.249 3.983 4.79 1 98.26 107 ILE B C 1
ATOM 1933 O O . ILE B 1 107 ? -0.958 3.059 4.027 1 98.26 107 ILE B O 1
ATOM 1937 N N . VAL B 1 108 ? -1.731 5.119 4.347 1 97.95 108 VAL B N 1
ATOM 1938 C CA . VAL B 1 108 ? -1.909 5.431 2.933 1 97.95 108 VAL B CA 1
ATOM 1939 C C . VAL B 1 108 ? -1.077 6.658 2.565 1 97.95 108 VAL B C 1
ATOM 1941 O O . VAL B 1 108 ? -1.155 7.691 3.235 1 97.95 108 VAL B O 1
ATOM 1944 N N . LEU B 1 109 ? -0.246 6.488 1.475 1 96.81 109 LEU B N 1
ATOM 1945 C CA . LEU B 1 109 ? 0.642 7.548 1.01 1 96.81 109 LEU B CA 1
ATOM 1946 C C . LEU B 1 109 ? 0.612 7.654 -0.511 1 96.81 109 LEU B C 1
ATOM 1948 O O . LEU B 1 109 ? 0.394 6.657 -1.203 1 96.81 109 LEU B O 1
ATOM 1952 N N . GLY B 1 110 ? 0.895 8.902 -0.91 1 96.12 110 GLY B N 1
ATOM 1953 C CA . GLY B 1 110 ? 1.319 9.014 -2.297 1 96.12 110 GLY B CA 1
ATOM 1954 C C . GLY B 1 110 ? 2.754 8.578 -2.52 1 96.12 110 GLY B C 1
ATOM 1955 O O . GLY B 1 110 ? 3.609 8.77 -1.652 1 96.12 110 GLY B O 1
ATOM 1956 N N . SER B 1 111 ? 3.012 8.073 -3.67 1 94.16 111 SER B N 1
ATOM 1957 C CA . SER B 1 111 ? 4.362 7.615 -3.981 1 94.16 111 SER B CA 1
ATOM 1958 C C . SER B 1 111 ? 5.345 8.78 -4.02 1 94.16 111 SER B C 1
ATOM 1960 O O . SER B 1 111 ? 6.54 8.6 -3.773 1 94.16 111 SER B O 1
ATOM 1962 N N . ARG B 1 112 ? 4.745 9.858 -4.447 1 90.6 112 ARG B N 1
ATOM 1963 C CA . ARG B 1 112 ? 5.503 11.104 -4.484 1 90.6 112 ARG B CA 1
ATOM 1964 C C . ARG B 1 112 ? 4.667 12.269 -3.963 1 90.6 112 ARG B C 1
ATOM 1966 O O . ARG B 1 112 ? 3.436 12.223 -4.003 1 90.6 112 ARG B O 1
ATOM 1973 N N . GLY B 1 113 ? 5.381 13.193 -3.361 1 83.56 113 GLY B N 1
ATOM 1974 C CA . GLY B 1 113 ? 4.765 14.417 -2.874 1 83.56 113 GLY B CA 1
ATOM 1975 C C . GLY B 1 113 ? 5.542 15.665 -3.247 1 83.56 113 GLY B C 1
ATOM 1976 O O . GLY B 1 113 ? 6.105 15.749 -4.341 1 83.56 113 GLY B O 1
ATOM 1977 N N . LEU B 1 114 ? 5.405 16.555 -2.449 1 72.94 114 LEU B N 1
ATOM 1978 C CA . LEU B 1 114 ? 6.022 17.844 -2.741 1 72.94 114 LEU B CA 1
ATOM 1979 C C . LEU B 1 114 ? 7.542 17.748 -2.668 1 72.94 114 LEU B C 1
ATOM 1981 O O . LEU B 1 114 ? 8.245 18.701 -3.012 1 72.94 114 LEU B O 1
ATOM 1985 N N . GLY B 1 115 ? 7.975 16.556 -2.419 1 67.45 115 GLY B N 1
ATOM 1986 C CA . GLY B 1 115 ? 9.416 16.389 -2.309 1 67.45 115 GLY B CA 1
ATOM 1987 C C . GLY B 1 115 ? 10.123 16.405 -3.652 1 67.45 115 GLY B C 1
ATOM 1988 O O . GLY B 1 115 ? 9.475 16.43 -4.7 1 67.45 115 GLY B O 1
ATOM 1989 N N . ARG B 1 116 ? 11.425 16.807 -3.645 1 61.62 116 ARG B N 1
ATOM 1990 C CA . ARG B 1 116 ? 12.258 17.138 -4.797 1 61.62 116 ARG B CA 1
ATOM 1991 C C . ARG B 1 116 ? 12.739 15.876 -5.505 1 61.62 116 ARG B C 1
ATOM 1993 O O . ARG B 1 116 ? 13.521 15.952 -6.455 1 61.62 116 ARG B O 1
ATOM 2000 N N . PHE B 1 117 ? 12.293 14.802 -5.097 1 63.86 117 PHE B N 1
ATOM 2001 C CA . PHE B 1 117 ? 12.991 13.669 -5.694 1 63.86 117 PHE B CA 1
ATOM 2002 C C . PHE B 1 117 ? 12.17 13.062 -6.825 1 63.86 117 PHE B C 1
ATOM 2004 O O . PHE B 1 117 ? 11.583 11.99 -6.668 1 63.86 117 PHE B O 1
ATOM 2011 N N . LYS B 1 118 ? 12.176 13.711 -8.005 1 63.32 118 LYS B N 1
ATOM 2012 C CA . LYS B 1 118 ? 11.376 13.325 -9.164 1 63.32 118 LYS B CA 1
ATOM 2013 C C . LYS B 1 118 ? 11.966 12.099 -9.855 1 63.32 118 LYS B C 1
ATOM 2015 O O . LYS B 1 118 ? 11.265 11.393 -10.582 1 63.32 118 LYS B O 1
ATOM 2020 N N . GLU B 1 119 ? 13.295 11.878 -9.518 1 65.31 119 GLU B N 1
ATOM 2021 C CA . GLU B 1 119 ? 14.016 10.859 -10.275 1 65.31 119 GLU B CA 1
ATOM 2022 C C . GLU B 1 119 ? 13.654 9.456 -9.795 1 65.31 119 GLU B C 1
ATOM 2024 O O . GLU B 1 119 ? 13.916 8.471 -10.487 1 65.31 119 GLU B O 1
ATOM 2029 N N . PHE B 1 120 ? 13 9.489 -8.609 1 69.2 120 PHE B N 1
ATOM 2030 C CA . PHE B 1 120 ? 12.693 8.174 -8.059 1 69.2 120 PHE B CA 1
ATOM 2031 C C . PHE B 1 120 ? 11.202 7.877 -8.167 1 69.2 120 PHE B C 1
ATOM 2033 O O . PHE B 1 120 ? 10.38 8.795 -8.179 1 69.2 120 PHE B O 1
ATOM 2040 N N . PHE B 1 121 ? 10.941 6.662 -8.28 1 79.7 121 PHE B N 1
ATOM 2041 C CA . PHE B 1 121 ? 9.556 6.224 -8.405 1 79.7 121 PHE B CA 1
ATOM 2042 C C . PHE B 1 121 ? 8.827 6.345 -7.072 1 79.7 121 PHE B C 1
ATOM 2044 O O . PHE B 1 121 ? 7.599 6.445 -7.037 1 79.7 121 PHE B O 1
ATOM 2051 N N . LEU B 1 122 ? 9.698 6.366 -6.107 1 88.23 122 LEU B N 1
ATOM 2052 C CA . LEU B 1 122 ? 9.184 6.53 -4.752 1 88.23 122 LEU B CA 1
ATOM 2053 C C . LEU B 1 122 ? 9.876 7.691 -4.046 1 88.23 122 LEU B C 1
ATOM 2055 O O . LEU B 1 122 ? 11.105 7.789 -4.061 1 88.23 122 LEU B O 1
ATOM 2059 N N . GLY B 1 123 ? 9.144 8.529 -3.562 1 91.09 123 GLY B N 1
ATOM 2060 C CA . GLY B 1 123 ? 9.725 9.595 -2.762 1 91.09 123 GLY B CA 1
ATOM 2061 C C . GLY B 1 123 ? 10.385 9.095 -1.491 1 91.09 123 GLY B C 1
ATOM 2062 O O . GLY B 1 123 ? 10.141 7.966 -1.061 1 91.09 123 GLY B O 1
ATOM 2063 N N . SER B 1 124 ? 11.157 9.883 -0.921 1 90.78 124 SER B N 1
ATOM 2064 C CA . SER B 1 124 ? 11.941 9.517 0.254 1 90.78 124 SER B CA 1
ATOM 2065 C C . SER B 1 124 ? 11.04 9.192 1.44 1 90.78 124 SER B C 1
ATOM 2067 O O . SER B 1 124 ? 11.292 8.233 2.173 1 90.78 124 SER B O 1
ATOM 2069 N N . VAL B 1 125 ? 9.995 9.931 1.601 1 93.1 125 VAL B N 1
ATOM 2070 C CA . VAL B 1 125 ? 9.099 9.716 2.732 1 93.1 125 VAL B CA 1
ATOM 2071 C C . VAL B 1 125 ? 8.356 8.393 2.559 1 93.1 125 VAL B C 1
ATOM 2073 O O . VAL B 1 125 ? 8.332 7.564 3.472 1 93.1 125 VAL B O 1
ATOM 2076 N N . SER B 1 126 ? 7.76 8.207 1.404 1 95.11 126 SER B N 1
ATOM 2077 C CA . SER B 1 126 ? 7.043 6.96 1.154 1 95.11 126 SER B CA 1
ATOM 2078 C C . SER B 1 126 ? 7.969 5.755 1.283 1 95.11 126 SER B C 1
ATOM 2080 O O . SER B 1 126 ? 7.585 4.729 1.848 1 95.11 126 SER B O 1
ATOM 2082 N N . HIS B 1 127 ? 9.129 5.903 0.799 1 92.38 127 HIS B N 1
ATOM 2083 C CA . HIS B 1 127 ? 10.11 4.831 0.914 1 92.38 127 HIS B CA 1
ATOM 2084 C C . HIS B 1 127 ? 10.388 4.492 2.374 1 92.38 127 HIS B C 1
ATOM 2086 O O . HIS B 1 127 ? 10.316 3.326 2.77 1 92.38 127 HIS B O 1
ATOM 2092 N N . ASN B 1 128 ? 10.701 5.466 3.135 1 93.27 128 ASN B N 1
ATOM 2093 C CA . ASN B 1 128 ? 11.023 5.261 4.543 1 93.27 128 ASN B CA 1
ATOM 2094 C C . ASN B 1 128 ? 9.842 4.669 5.308 1 93.27 128 ASN B C 1
ATOM 2096 O O . ASN B 1 128 ? 10.02 3.78 6.142 1 93.27 128 ASN B O 1
ATOM 2100 N N . VAL B 1 129 ? 8.685 5.098 5.031 1 96.1 129 VAL B N 1
ATOM 2101 C CA . VAL B 1 129 ? 7.5 4.609 5.729 1 96.1 129 VAL B CA 1
ATOM 2102 C C . VAL B 1 129 ? 7.269 3.139 5.386 1 96.1 129 VAL B C 1
ATOM 2104 O O . VAL B 1 129 ? 6.988 2.325 6.269 1 96.1 129 VAL B O 1
ATOM 2107 N N . VAL B 1 130 ? 7.367 2.789 4.123 1 94.78 130 VAL B N 1
ATOM 2108 C CA . VAL B 1 130 ? 7.196 1.4 3.711 1 94.78 130 VAL B CA 1
ATOM 2109 C C . VAL B 1 130 ? 8.201 0.516 4.446 1 94.78 130 VAL B C 1
ATOM 2111 O O . VAL B 1 130 ? 7.864 -0.586 4.885 1 94.78 130 VAL B O 1
ATOM 2114 N N . GLN B 1 131 ? 9.345 1.007 4.653 1 91.27 131 GLN B N 1
ATOM 2115 C CA . GLN B 1 131 ? 10.417 0.24 5.279 1 91.27 131 GLN B CA 1
ATOM 2116 C C . GLN B 1 131 ? 10.193 0.106 6.782 1 91.27 131 GLN B C 1
ATOM 2118 O O . GLN B 1 131 ? 10.421 -0.961 7.356 1 91.27 131 GLN B O 1
ATOM 2123 N N . MET B 1 132 ? 9.628 1.081 7.395 1 93.27 132 MET B N 1
ATOM 2124 C CA . MET B 1 132 ? 9.689 1.163 8.852 1 93.27 132 MET B CA 1
ATOM 2125 C C . MET B 1 132 ? 8.343 0.807 9.474 1 93.27 132 MET B C 1
ATOM 2127 O O . MET B 1 132 ? 8.274 0.443 10.649 1 93.27 132 MET B O 1
ATOM 2131 N N . ALA B 1 133 ? 7.291 1.044 8.727 1 94.97 133 ALA B N 1
ATOM 2132 C CA . ALA B 1 133 ? 5.958 0.825 9.283 1 94.97 133 ALA B CA 1
ATOM 2133 C C . ALA B 1 133 ? 5.776 -0.627 9.714 1 94.97 133 ALA B C 1
ATOM 2135 O O . ALA B 1 133 ? 6.255 -1.545 9.044 1 94.97 133 ALA B O 1
ATOM 2136 N N . LYS B 1 134 ? 5.017 -0.839 10.708 1 92.89 134 LYS B N 1
ATOM 2137 C CA . LYS B 1 134 ? 4.717 -2.176 11.211 1 92.89 134 LYS B CA 1
ATOM 2138 C C . LYS B 1 134 ? 3.359 -2.66 10.711 1 92.89 134 LYS B C 1
ATOM 2140 O O . LYS B 1 134 ? 3.02 -3.836 10.858 1 92.89 134 LYS B O 1
ATOM 2145 N N . CYS B 1 135 ? 2.593 -1.782 10.224 1 95.14 135 CYS B N 1
ATOM 2146 C CA . CYS B 1 135 ? 1.28 -2.091 9.668 1 95.14 135 CYS B CA 1
ATOM 2147 C C . CYS B 1 135 ? 1.297 -1.998 8.147 1 95.14 135 CYS B C 1
ATOM 2149 O O . CYS B 1 135 ? 2.265 -1.51 7.561 1 95.14 135 CYS B O 1
ATOM 2151 N N . PRO B 1 136 ? 0.281 -2.441 7.495 1 96.43 136 PRO B N 1
ATOM 2152 C CA . PRO B 1 136 ? 0.187 -2.354 6.036 1 96.43 136 PRO B CA 1
ATOM 2153 C C . PRO B 1 136 ? 0.296 -0.921 5.521 1 96.43 136 PRO B C 1
ATOM 2155 O O . PRO B 1 136 ? -0.16 0.013 6.185 1 96.43 136 PRO B O 1
ATOM 2158 N N . VAL B 1 137 ? 0.936 -0.785 4.358 1 97.5 137 VAL B N 1
ATOM 2159 C CA . VAL B 1 137 ? 1.117 0.517 3.726 1 97.5 137 VAL B CA 1
ATOM 2160 C C . VAL B 1 137 ? 0.603 0.47 2.289 1 97.5 137 VAL B C 1
ATOM 2162 O O . VAL B 1 137 ? 0.971 -0.421 1.52 1 97.5 137 VAL B O 1
ATOM 2165 N N . LEU B 1 138 ? -0.268 1.361 1.992 1 97.32 138 LEU B N 1
ATOM 2166 C CA . LEU B 1 138 ? -0.761 1.524 0.629 1 97.32 138 LEU B CA 1
ATOM 2167 C C . LEU B 1 138 ? -0.092 2.713 -0.052 1 97.32 138 LEU B C 1
ATOM 2169 O O . LEU B 1 138 ? -0.204 3.848 0.417 1 97.32 138 LEU B O 1
ATOM 2173 N N . ILE B 1 139 ? 0.568 2.439 -1.115 1 97.27 139 ILE B N 1
ATOM 2174 C CA . ILE B 1 139 ? 1.228 3.467 -1.912 1 97.27 139 ILE B CA 1
ATOM 2175 C C . ILE B 1 139 ? 0.378 3.796 -3.137 1 97.27 139 ILE B C 1
ATOM 2177 O O . ILE B 1 139 ? 0.167 2.942 -4.002 1 97.27 139 ILE B O 1
ATOM 2181 N N . VAL B 1 140 ? -0.049 5.01 -3.182 1 96.3 140 VAL B N 1
ATOM 2182 C CA . VAL B 1 140 ? -0.855 5.479 -4.304 1 96.3 140 VAL B CA 1
ATOM 2183 C C . VAL B 1 140 ? 0.046 6.122 -5.355 1 96.3 140 VAL B C 1
ATOM 2185 O O . VAL B 1 140 ? 0.977 6.857 -5.017 1 96.3 140 VAL B O 1
ATOM 2188 N N . LYS 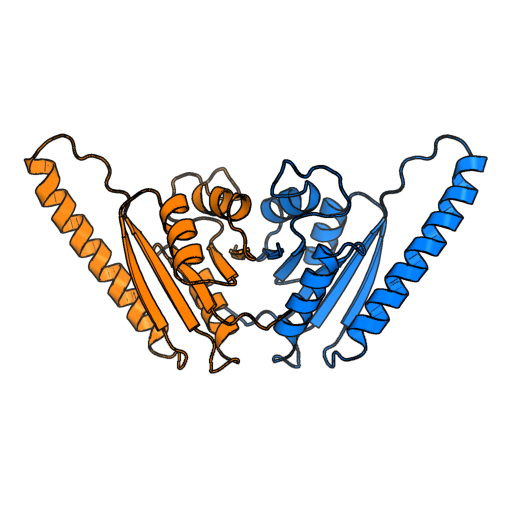B 1 141 ? -0.296 5.839 -6.568 1 91.64 141 LYS B N 1
ATOM 2189 C CA . LYS B 1 141 ? 0.569 6.265 -7.664 1 91.64 141 LYS B CA 1
ATOM 2190 C C . LYS B 1 141 ? -0.197 7.121 -8.669 1 91.64 141 LYS B C 1
ATOM 2192 O O . LYS B 1 141 ? -1.426 7.047 -8.746 1 91.64 141 LYS B O 1
#

Secondary structure (DSSP, 8-state):
-----EEEEE--SSHHHHHHHHHHHHHHHT-TT-EEEEEEEE------SHHHHHHHHHHHHHHHHHHHHHHHHHHTT--S-EEEEEEES-HHHHHHHHHHHHT-SEEEEES--S-S-TT-SS-HHHHHHHHH-SS-EEEE-/-----EEEEE--SSHHHHHHHHHHHHHHHT-TT-EEEEEEEE------SHHHHHHHHHHHHHHHHHHHHHHHHHHTT--S-EEEEEEES-HHHHHHHHHHHHT-SEEEEES--SSS-TTSSS-HHHHHHHHH-SS-EEEE-

Sequence (282 aa):
MEKPSKILVAYDGSELSKKALEYAKFLVSDHEQAELEVVTVMMYLGAYDAYSFKELRKTVESETSLLVEEVKDMLSSVQNPTSVHMLEGDPSLQIIKLAEEKGVDTIVLGSRGLGRFKEFFLGSVSHNVVQMAKCPVLIVKMEKPSKILVAYDGSELSKKALEYAKFLVSDHEQAELEVVTVMMYLGAYDAYSFKELRKTVESETSLLVEEVKDMLSSVQNPTSVHMLEGDPSLQIIKLAEEKGVDTIVLGSRGLGRFKEFFLGSVSHNVVQMAKCPVLIVK

pLDDT: mean 86.27, std 14.4, range [48.95, 98.56]

Foldseek 3Di:
DDQFQEEEQEAAPFPLSVVLVVVVLVSCQVPQRHEYEYEYEAEPDPPPDDVCVVVVVVVVVVSVVVRVVVVCVVCVPRNHHYYYYYYYHDLLVVRQVVCVVVVGQEYTYEQDDPDDPPVDSHDPSLVSNCVPHPHYYHYGD/DDQFQEEEQEAAPFPLSVVLVVVVLVSCQVPQRHEYEYEYEAEPDPPPDDVSVVVVVVVVVVSVVVRVVVVCVVCVPRNHHYYYYYYYDDLLVVRQVVCVVVVGQEYTYEQDDPDPPPVDSRDPSLVSNCVPHPHYYHYGD

Organism: NCBI:txid1808955

Solvent-accessible surface area (backbone atoms only — not comparable to full-atom values): 15023 Å² total; per-residue (Å²): 126,80,73,77,44,27,37,37,28,49,41,79,81,32,72,36,16,50,50,22,46,49,51,51,50,58,67,33,66,84,34,71,84,13,33,42,37,38,36,31,58,44,65,75,70,81,58,82,52,73,73,57,38,56,59,46,45,51,51,47,47,52,53,47,51,52,50,50,52,51,51,50,59,70,45,67,82,53,86,39,56,69,48,80,44,82,48,76,43,59,51,41,60,53,52,48,50,49,33,62,75,71,61,38,48,31,39,31,27,19,22,44,60,86,65,80,61,79,88,45,64,51,28,70,48,44,47,48,36,65,55,65,46,78,40,25,35,33,35,26,99,127,81,72,77,45,27,37,36,28,49,41,76,83,27,72,34,14,50,50,21,47,49,50,52,51,56,68,34,66,84,34,70,83,14,32,42,37,38,36,31,58,42,66,74,70,80,58,84,52,74,73,57,38,55,58,45,46,51,53,47,46,51,53,46,50,52,52,51,51,51,50,51,61,70,45,67,81,52,84,39,56,69,49,79,43,81,45,77,43,59,52,40,59,51,52,49,50,49,35,60,75,70,61,39,50,31,38,31,27,19,23,45,55,84,62,87,50,78,90,43,72,48,19,70,48,44,48,49,37,61,52,66,48,77,40,24,33,34,36,27,98